Protein AF-A0A8T4LFI5-F1 (afdb_monomer_lite)

Foldseek 3Di:
DPDQLQVVLVVVLVVVPDQDPQFPDWDGDRNDIDTHGPCVSVVVVLVVQCVVCPVLRVAAQQAQVAEDEQEDDQDELQAADDPSRVVRQVVSVVCQVVNVSNNYHYAYEYEHALADLLQLLLLVLCVVPVPPDAADPVHQLSNNSNVSSVVSVVVCVVPVCCSVVSVVLNVCVVVPPPVSVVSSVRSSVSSVSSVVVVCVVVVHDGPYYHYCVVCVVVLLVVQVVCVVVVQWDQDPLRWIWHAPVVVVPGIDTQADSVSHGDPVSD

pLDDT: mean 94.63, std 4.32, range [6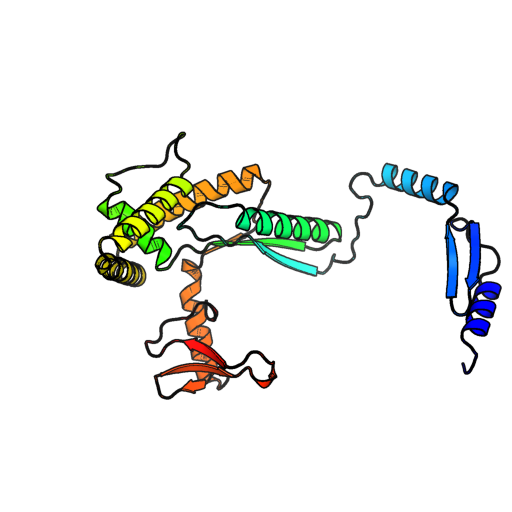2.97, 98.38]

Secondary structure (DSSP, 8-state):
----HHHHHHHHHHHH-SPPTTEEEEEEETTEEEEEE-HHHHHHHHHHHHHHHGGGTT---TTTT-EEEEE----BTTS---HHHHHHHHHHHHHHHHHHHTT-EEEEEEEEB--SHHHHHHHHHHHHH-TT---BTTB-HHHHHHHHHHHHHHHHHH-TTHHHHHHHHHHHHHTT-HHHHHHHHHHHHHHHHHHHHHHHHTT---SEEEEGGGTHHHHHHHHHHHHHTTSSEEPTTS-EEEEETTTT-EEEEEE-TTSPBPGGG-

Radius of gyration: 28.98 Å; chains: 1; bounding box: 69×54×72 Å

Sequence (266 aa):
MKMPPHEIAIQIREAIGNPPLDFESIETEGAYINFFSNRKILALRIISKIKRLGSNFGKSDFGKKEKVMVEFPSPNTNKPLHLGHLRNMSIGESISRISEFNGEKIIRTNLNNDRGIHICKSMLAYKKWGKGKKPSKKIKSDHLVGDFYVKYSKKEKADPKIEKEAHDMLGKWESGDKETILLWKKMNKWALDGFKETYKNFGIKHDKEYFESNIYTKGREIILKGVEKGIFEKIEDGSVKLDLKKEGLGEKYLLRADGTSLYITQ

Structure (mmCIF, N/CA/C/O backbone):
data_AF-A0A8T4LFI5-F1
#
_entry.id   AF-A0A8T4LFI5-F1
#
loop_
_atom_site.group_PDB
_atom_site.id
_atom_site.type_symbol
_atom_site.label_atom_id
_atom_site.label_alt_id
_atom_site.label_comp_id
_atom_site.label_asym_id
_atom_site.label_entity_id
_atom_site.label_seq_id
_atom_site.pdbx_PDB_ins_code
_atom_site.Cartn_x
_atom_site.Cartn_y
_atom_site.Cartn_z
_atom_site.occupancy
_atom_site.B_iso_or_equiv
_atom_site.auth_seq_id
_atom_site.auth_comp_id
_atom_site.auth_asym_id
_atom_site.auth_atom_id
_atom_site.pdbx_PDB_model_num
ATOM 1 N N . MET A 1 1 ? 37.337 -25.045 -23.249 1.00 62.97 1 MET A N 1
ATOM 2 C CA . MET A 1 1 ? 38.593 -24.705 -23.954 1.00 62.97 1 MET A CA 1
ATOM 3 C C . MET A 1 1 ? 39.604 -24.250 -22.911 1.00 62.97 1 MET A C 1
ATOM 5 O O . MET A 1 1 ? 39.228 -23.447 -22.069 1.00 62.97 1 MET A O 1
ATOM 9 N N . LYS A 1 2 ? 40.834 -24.782 -22.902 1.00 79.19 2 LYS A N 1
ATOM 10 C CA . LYS A 1 2 ? 41.929 -24.265 -22.057 1.00 79.19 2 LYS A CA 1
ATOM 11 C C . LYS A 1 2 ? 42.700 -23.204 -22.846 1.00 79.19 2 LYS A C 1
ATOM 13 O O . LYS A 1 2 ? 43.821 -23.451 -23.265 1.00 79.19 2 LYS A O 1
ATOM 18 N N . MET A 1 3 ? 42.056 -22.076 -23.116 1.00 91.19 3 MET A N 1
ATOM 19 C CA . MET A 1 3 ? 42.673 -20.941 -23.801 1.00 91.19 3 MET A CA 1
ATOM 20 C C . MET A 1 3 ? 42.632 -19.715 -22.889 1.00 91.19 3 MET A C 1
ATOM 22 O O . MET A 1 3 ? 41.640 -19.540 -22.172 1.00 91.19 3 MET A O 1
ATOM 26 N N . PRO A 1 4 ? 43.676 -18.873 -22.890 1.00 94.31 4 PRO A N 1
ATOM 27 C CA . PRO A 1 4 ? 43.637 -17.579 -22.229 1.00 94.31 4 PRO A CA 1
ATOM 28 C C . PRO A 1 4 ? 42.441 -16.737 -22.719 1.00 94.31 4 PRO A C 1
ATOM 30 O O . PRO A 1 4 ? 42.208 -16.654 -23.924 1.00 94.31 4 PRO A O 1
ATOM 33 N N . PRO A 1 5 ? 41.691 -16.063 -21.826 1.00 94.81 5 PRO A N 1
ATOM 34 C CA . PRO A 1 5 ? 40.520 -15.267 -22.210 1.00 94.81 5 PRO A CA 1
ATOM 35 C C . PRO A 1 5 ? 40.777 -14.187 -23.272 1.00 94.81 5 PRO A C 1
ATOM 37 O O . PRO A 1 5 ? 39.883 -13.896 -24.060 1.00 94.81 5 PRO A O 1
ATOM 40 N N . HIS A 1 6 ? 41.985 -13.618 -23.332 1.00 95.50 6 HIS A N 1
ATOM 41 C CA . HIS A 1 6 ? 42.340 -12.634 -24.360 1.00 95.50 6 HIS A CA 1
ATOM 42 C C . HIS A 1 6 ? 42.458 -13.260 -25.759 1.00 95.50 6 HIS A C 1
ATOM 44 O O . HIS A 1 6 ? 42.004 -12.669 -26.733 1.00 95.50 6 HIS A O 1
ATOM 50 N N . GLU A 1 7 ? 42.986 -14.485 -25.862 1.00 95.06 7 GLU A N 1
ATOM 51 C CA . GLU A 1 7 ? 43.023 -15.228 -27.127 1.00 95.06 7 GLU A CA 1
ATOM 52 C C . GLU A 1 7 ? 41.607 -15.586 -27.583 1.00 95.06 7 GLU A C 1
ATOM 54 O O . GLU A 1 7 ? 41.289 -15.474 -28.763 1.00 95.06 7 GLU A O 1
ATOM 59 N N . ILE A 1 8 ?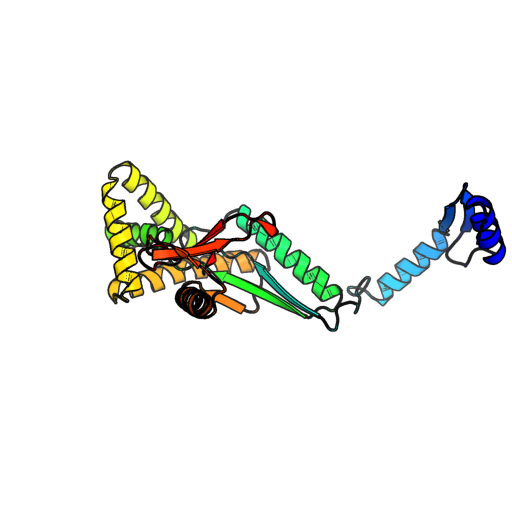 40.727 -15.949 -26.642 1.00 95.50 8 ILE A N 1
ATOM 60 C CA . ILE A 1 8 ? 39.308 -16.194 -26.931 1.00 95.50 8 ILE A CA 1
ATOM 61 C C . ILE A 1 8 ? 38.637 -14.912 -27.449 1.00 95.50 8 ILE A C 1
ATOM 63 O O . ILE A 1 8 ? 37.898 -14.966 -28.431 1.00 95.50 8 ILE A O 1
ATOM 67 N N . ALA A 1 9 ? 38.897 -13.758 -26.826 1.00 95.81 9 ALA A N 1
ATOM 68 C CA . ALA A 1 9 ? 38.340 -12.478 -27.260 1.00 95.81 9 ALA A CA 1
ATOM 69 C C . ALA A 1 9 ? 38.787 -12.106 -28.685 1.00 95.81 9 ALA A C 1
ATOM 71 O O . ALA A 1 9 ? 37.949 -11.706 -29.494 1.00 95.81 9 ALA A O 1
ATOM 72 N N . ILE A 1 10 ? 40.071 -12.306 -29.009 1.00 94.62 10 ILE A N 1
ATOM 73 C CA . ILE A 1 10 ? 40.621 -12.105 -30.360 1.00 94.62 10 ILE A CA 1
ATOM 74 C C . ILE A 1 10 ? 39.950 -13.050 -31.361 1.00 94.62 10 ILE A C 1
ATOM 76 O O . ILE A 1 10 ? 39.426 -12.584 -32.369 1.00 94.62 10 ILE A O 1
ATOM 80 N N . GLN A 1 11 ? 39.865 -14.349 -31.058 1.00 95.44 11 GLN A N 1
ATOM 81 C CA . GLN A 1 11 ? 39.231 -15.322 -31.955 1.00 95.44 11 GLN A CA 1
ATOM 82 C C . GLN A 1 11 ? 37.756 -15.005 -32.224 1.00 95.44 11 GLN A C 1
ATOM 84 O O . GLN A 1 11 ? 37.300 -15.079 -33.364 1.00 95.44 11 GLN A O 1
ATOM 89 N N . ILE A 1 12 ? 36.992 -14.624 -31.195 1.00 95.25 12 ILE A N 1
ATOM 90 C CA . ILE A 1 12 ? 35.591 -14.223 -31.372 1.00 95.25 12 ILE A CA 1
ATOM 91 C C . ILE A 1 12 ? 35.512 -12.933 -32.195 1.00 95.25 12 ILE A C 1
ATOM 93 O O . ILE A 1 12 ? 34.674 -12.832 -33.090 1.00 95.25 12 ILE A O 1
ATOM 97 N N . ARG A 1 13 ? 36.382 -11.950 -31.931 1.00 94.69 13 ARG A N 1
ATOM 98 C CA . ARG A 1 13 ? 36.425 -10.700 -32.697 1.00 94.69 13 ARG A CA 1
ATOM 99 C C . ARG A 1 13 ? 36.689 -10.949 -34.179 1.00 94.69 13 ARG A C 1
ATOM 101 O O . ARG A 1 13 ? 36.012 -10.339 -35.009 1.00 94.69 13 ARG A O 1
ATOM 108 N N . GLU A 1 14 ? 37.641 -11.816 -34.503 1.00 94.56 14 GLU A N 1
ATOM 109 C CA . GLU A 1 14 ? 37.950 -12.222 -35.876 1.00 94.56 14 GLU A CA 1
ATOM 110 C C . GLU A 1 14 ? 36.761 -12.944 -36.520 1.00 94.56 14 GLU A C 1
ATOM 112 O O . GLU A 1 14 ? 36.365 -12.596 -37.632 1.00 94.56 14 GLU A O 1
ATOM 117 N N . ALA A 1 15 ? 36.122 -13.869 -35.795 1.00 95.56 15 ALA A N 1
ATOM 118 C CA . ALA A 1 15 ? 34.956 -14.609 -36.276 1.00 95.56 15 ALA A CA 1
ATOM 119 C C . ALA A 1 15 ? 33.731 -13.718 -36.563 1.00 95.56 15 ALA A C 1
ATOM 121 O O . ALA A 1 15 ? 32.937 -14.040 -37.446 1.00 95.56 15 ALA A O 1
ATOM 122 N N . ILE A 1 16 ? 33.571 -12.594 -35.851 1.00 93.75 16 ILE A N 1
ATOM 123 C CA . ILE A 1 16 ? 32.509 -11.609 -36.128 1.00 93.75 16 ILE A CA 1
ATOM 124 C C . ILE A 1 16 ? 32.731 -10.907 -37.484 1.00 93.75 16 ILE A C 1
ATOM 126 O O . ILE A 1 16 ? 31.762 -10.519 -38.137 1.00 93.75 16 ILE A O 1
ATOM 130 N N . GLY A 1 17 ? 33.982 -10.750 -37.931 1.00 92.75 17 GLY A N 1
ATOM 131 C CA . GLY A 1 17 ? 34.312 -10.096 -39.198 1.00 92.75 17 GLY A CA 1
ATOM 132 C C . GLY A 1 17 ? 34.042 -8.586 -39.191 1.00 92.75 17 GLY A C 1
ATOM 133 O O . GLY A 1 17 ? 34.452 -7.867 -38.275 1.00 92.75 17 GLY A O 1
ATOM 134 N N . ASN A 1 18 ? 33.384 -8.072 -40.234 1.00 93.00 18 ASN A N 1
ATOM 135 C CA . ASN A 1 18 ? 33.050 -6.647 -40.319 1.00 93.00 18 ASN A CA 1
ATOM 136 C C . ASN A 1 18 ? 31.969 -6.265 -39.290 1.00 93.00 18 ASN A C 1
ATOM 138 O O . ASN A 1 18 ? 31.020 -7.032 -39.106 1.00 93.00 18 ASN A O 1
ATOM 142 N N . PRO A 1 19 ? 32.056 -5.080 -38.651 1.00 90.88 19 PRO A N 1
ATOM 143 C CA . PRO A 1 19 ? 31.011 -4.606 -37.752 1.00 90.88 19 PRO A CA 1
ATOM 144 C C . PRO A 1 19 ? 29.627 -4.617 -38.430 1.00 90.88 19 PRO A C 1
ATOM 146 O O . PRO A 1 19 ? 29.499 -4.144 -39.565 1.00 90.88 19 PRO A O 1
ATOM 149 N N . PRO A 1 20 ? 28.573 -5.134 -37.767 1.00 89.00 20 PRO A N 1
ATOM 150 C CA . PRO A 1 20 ? 27.206 -4.990 -38.254 1.00 89.00 20 PRO A CA 1
ATOM 151 C C . PRO A 1 20 ? 26.831 -3.513 -38.398 1.00 89.00 20 PRO A C 1
ATOM 153 O O . PRO A 1 20 ? 27.375 -2.671 -37.695 1.00 89.00 20 PRO A O 1
ATOM 156 N N . LEU A 1 21 ? 25.832 -3.202 -39.229 1.00 88.62 21 LEU A N 1
ATOM 157 C CA . LEU A 1 21 ? 25.426 -1.827 -39.571 1.00 88.62 21 LEU A CA 1
ATOM 158 C C . LEU A 1 21 ? 25.233 -0.885 -38.358 1.00 88.62 21 LEU A C 1
ATOM 160 O O . LEU A 1 21 ? 25.472 0.316 -38.451 1.00 88.62 21 LEU A O 1
ATOM 164 N N . ASP A 1 22 ? 24.777 -1.414 -37.222 1.00 89.81 22 ASP A N 1
ATOM 165 C CA . ASP A 1 22 ? 24.528 -0.628 -36.006 1.00 89.81 22 ASP A CA 1
ATOM 166 C C . ASP A 1 22 ? 25.807 -0.257 -35.235 1.00 89.81 22 ASP A C 1
ATOM 168 O O . ASP A 1 22 ? 25.750 0.546 -34.300 1.00 89.81 22 ASP A O 1
ATOM 172 N N . PHE A 1 23 ? 26.957 -0.804 -35.628 1.00 94.69 23 PHE A N 1
ATOM 173 C CA . PHE A 1 23 ? 28.250 -0.634 -34.981 1.00 94.69 23 PHE A CA 1
ATOM 174 C C . PHE A 1 23 ? 29.265 -0.023 -35.950 1.00 94.69 23 PHE A C 1
ATOM 176 O O . PHE A 1 23 ? 29.335 -0.370 -37.123 1.00 94.69 23 PHE A O 1
ATOM 183 N N . GLU A 1 24 ? 30.029 0.939 -35.452 1.00 96.12 24 GLU A N 1
ATOM 184 C CA . GLU A 1 24 ? 31.107 1.617 -36.168 1.00 96.12 24 GLU A CA 1
ATOM 185 C C . GLU A 1 24 ? 32.400 0.804 -36.093 1.00 96.12 24 GLU A C 1
ATOM 187 O O . GLU A 1 24 ? 33.061 0.591 -37.106 1.00 96.12 24 GLU A O 1
ATOM 192 N N . SER A 1 25 ? 32.714 0.285 -34.906 1.00 95.94 25 SER A N 1
ATOM 193 C CA . SER A 1 25 ? 33.845 -0.606 -34.683 1.00 95.94 25 SER A CA 1
ATOM 194 C C . SER A 1 25 ? 33.505 -1.671 -33.644 1.00 95.94 25 SER A C 1
ATOM 196 O O . SER A 1 25 ? 32.553 -1.565 -32.863 1.00 95.94 25 SER A O 1
ATOM 198 N N . ILE A 1 26 ? 34.292 -2.739 -33.671 1.00 96.75 26 ILE A N 1
ATOM 199 C CA . ILE A 1 26 ? 34.342 -3.752 -32.624 1.00 96.75 26 ILE A CA 1
ATOM 200 C C . ILE A 1 26 ? 35.824 -3.916 -32.311 1.00 96.75 26 ILE A C 1
ATOM 202 O O . ILE A 1 26 ? 36.631 -4.042 -33.237 1.00 96.75 26 ILE A O 1
ATOM 206 N N . GLU A 1 27 ? 36.191 -3.886 -31.039 1.00 95.62 27 GLU A N 1
ATOM 207 C CA . GLU A 1 27 ? 37.588 -3.888 -30.600 1.00 95.62 27 GLU A CA 1
ATOM 208 C C . GLU A 1 27 ? 37.753 -4.831 -29.412 1.00 95.62 27 GLU A C 1
ATOM 210 O O . GLU A 1 27 ? 36.813 -5.068 -28.654 1.00 95.62 27 GLU A O 1
ATOM 215 N N . THR A 1 28 ? 38.946 -5.392 -29.261 1.00 96.56 28 THR A N 1
ATOM 216 C CA . THR A 1 28 ? 39.294 -6.240 -28.119 1.00 96.56 28 THR A CA 1
ATOM 217 C C . THR A 1 28 ? 40.146 -5.465 -27.135 1.00 96.56 28 THR A C 1
ATOM 219 O O . THR A 1 28 ? 41.126 -4.838 -27.532 1.00 96.56 28 THR A O 1
ATOM 222 N N . GLU A 1 29 ? 39.828 -5.583 -25.852 1.00 96.12 29 GLU A N 1
ATOM 223 C CA . GLU A 1 29 ? 40.625 -5.021 -24.765 1.00 96.12 29 GLU A CA 1
ATOM 224 C C . GLU A 1 29 ? 40.822 -6.097 -23.694 1.00 96.12 29 GLU A C 1
ATOM 226 O O . GLU A 1 29 ? 39.921 -6.415 -22.914 1.00 96.12 29 GLU A O 1
ATOM 231 N N . GLY A 1 30 ? 41.994 -6.736 -23.701 1.00 94.31 30 GLY A N 1
ATOM 232 C CA . GLY A 1 30 ? 42.255 -7.905 -22.863 1.00 94.31 30 GLY A CA 1
ATOM 233 C C . GLY A 1 30 ? 41.245 -9.023 -23.134 1.00 94.31 30 GLY A C 1
ATOM 234 O O . GLY A 1 30 ? 41.180 -9.550 -24.239 1.00 94.31 30 GLY A O 1
ATOM 235 N N . ALA A 1 31 ? 40.463 -9.390 -22.118 1.00 96.00 31 ALA A N 1
ATOM 236 C CA . ALA A 1 31 ? 39.437 -10.433 -22.203 1.00 96.00 31 ALA A CA 1
ATOM 237 C C . ALA A 1 31 ? 38.056 -9.927 -22.673 1.00 96.00 31 ALA A C 1
ATOM 239 O O . ALA A 1 31 ? 37.108 -10.712 -22.712 1.00 96.00 31 ALA A O 1
ATOM 240 N N . TYR A 1 32 ? 37.916 -8.634 -22.985 1.00 96.94 32 TYR A N 1
ATOM 241 C CA . TYR A 1 32 ? 36.651 -8.017 -23.383 1.00 96.94 32 TYR A CA 1
ATOM 242 C C . TYR A 1 32 ? 36.567 -7.795 -24.891 1.00 96.94 32 TYR A C 1
ATOM 244 O O . TYR A 1 32 ? 37.573 -7.570 -25.565 1.00 96.94 32 TYR A O 1
ATOM 252 N N . ILE A 1 33 ? 35.334 -7.808 -25.400 1.00 96.69 33 ILE A N 1
ATOM 253 C CA . ILE A 1 33 ? 34.994 -7.420 -26.770 1.00 96.69 33 ILE A CA 1
ATOM 254 C C . ILE A 1 33 ? 34.035 -6.237 -26.674 1.00 96.69 33 ILE A C 1
ATOM 256 O O . ILE A 1 33 ? 32.886 -6.385 -26.254 1.00 96.69 33 ILE A O 1
ATOM 260 N N . ASN A 1 34 ? 34.525 -5.064 -27.051 1.00 96.69 34 ASN A N 1
ATOM 261 C CA . ASN A 1 34 ? 33.805 -3.805 -26.977 1.00 96.69 34 ASN A CA 1
ATOM 262 C C . ASN A 1 34 ? 33.139 -3.512 -28.325 1.00 96.69 34 ASN A C 1
ATOM 264 O O . ASN A 1 34 ? 33.785 -3.549 -29.371 1.00 96.69 34 ASN A O 1
ATOM 268 N N . PHE A 1 35 ? 31.843 -3.207 -28.297 1.00 96.75 35 PHE A N 1
ATOM 269 C CA . PHE A 1 35 ? 31.060 -2.834 -29.474 1.00 96.75 35 PHE A CA 1
ATOM 270 C C . PHE A 1 35 ? 30.772 -1.332 -29.443 1.00 96.75 35 PHE A C 1
ATOM 272 O O . PHE A 1 35 ? 30.069 -0.850 -28.553 1.00 96.75 35 PHE A O 1
ATOM 279 N N . PHE A 1 36 ? 31.264 -0.594 -30.435 1.00 96.50 36 PHE A N 1
ATOM 280 C CA . PHE A 1 36 ? 31.069 0.850 -30.530 1.00 96.50 36 PHE A CA 1
ATOM 281 C C . PHE A 1 36 ? 29.947 1.149 -31.514 1.00 96.50 36 PHE A C 1
ATOM 283 O O . PHE A 1 36 ? 30.031 0.827 -32.694 1.00 96.50 36 PHE A O 1
ATOM 290 N N . SER A 1 37 ? 28.853 1.738 -31.036 1.00 96.69 37 SER A N 1
ATOM 291 C CA . SER A 1 37 ? 27.667 1.980 -31.863 1.00 96.69 37 SER A CA 1
ATOM 292 C C . SER A 1 37 ? 27.918 3.040 -32.940 1.00 96.69 37 SER A C 1
ATOM 294 O O . SER A 1 37 ? 28.369 4.140 -32.611 1.00 96.69 37 SER A O 1
ATOM 296 N N . ASN A 1 38 ? 27.469 2.796 -34.173 1.00 96.69 38 ASN A N 1
ATOM 297 C CA . ASN A 1 38 ? 27.339 3.846 -35.177 1.00 96.69 38 ASN A CA 1
ATOM 298 C C . ASN A 1 38 ? 26.168 4.759 -34.789 1.00 96.69 38 ASN A C 1
ATOM 300 O O . ASN A 1 38 ? 24.998 4.480 -35.075 1.00 96.69 38 ASN A O 1
ATOM 304 N N . ARG A 1 39 ? 26.478 5.869 -34.112 1.00 95.62 39 ARG A N 1
ATOM 305 C CA . ARG A 1 39 ? 25.467 6.749 -33.503 1.00 95.62 39 ARG A CA 1
ATOM 306 C C . ARG A 1 39 ? 24.475 7.311 -34.521 1.00 95.62 39 ARG A C 1
ATOM 308 O O . ARG A 1 39 ? 23.298 7.441 -34.195 1.00 95.62 39 ARG A O 1
ATOM 315 N N . LYS A 1 40 ? 24.916 7.613 -35.749 1.00 95.75 40 LYS A N 1
ATOM 316 C CA . LYS A 1 40 ? 24.051 8.157 -36.810 1.00 95.75 40 LYS A CA 1
ATOM 317 C C . LYS A 1 40 ? 23.006 7.131 -37.242 1.00 95.75 40 LYS A C 1
ATOM 319 O O . LYS A 1 40 ? 21.819 7.451 -37.300 1.00 95.75 40 LYS A O 1
ATOM 324 N N . ILE A 1 41 ? 23.437 5.899 -37.509 1.00 95.56 41 ILE A N 1
ATOM 325 C CA . ILE A 1 41 ? 22.546 4.811 -37.930 1.00 95.56 41 ILE A CA 1
ATOM 326 C C . ILE A 1 41 ? 21.603 4.427 -36.787 1.00 95.56 41 ILE A C 1
ATOM 328 O O . ILE A 1 41 ? 20.387 4.346 -36.990 1.00 95.56 41 ILE A O 1
ATOM 332 N N . LEU A 1 42 ? 22.136 4.288 -35.571 1.00 94.31 42 LEU A N 1
ATOM 333 C CA . LEU A 1 42 ? 21.348 3.969 -34.385 1.00 94.31 42 LEU A CA 1
ATOM 334 C C . LEU A 1 42 ? 20.278 5.037 -34.109 1.00 94.31 42 LEU A C 1
ATOM 336 O O . LEU A 1 42 ? 19.111 4.696 -33.916 1.00 94.31 42 LEU A O 1
ATOM 340 N N . ALA A 1 43 ? 20.635 6.325 -34.157 1.00 94.75 43 ALA A N 1
ATOM 341 C CA . ALA A 1 43 ? 19.692 7.423 -33.956 1.00 94.75 43 ALA A CA 1
ATOM 342 C C . ALA A 1 43 ? 18.571 7.416 -35.004 1.00 94.75 43 ALA A C 1
ATOM 344 O O . ALA A 1 43 ? 17.397 7.494 -34.641 1.00 94.75 43 ALA A O 1
ATOM 345 N N . LEU A 1 44 ? 18.902 7.258 -36.292 1.00 95.75 44 LEU A N 1
ATOM 346 C CA . LEU A 1 44 ? 17.905 7.187 -37.366 1.00 95.75 44 LEU A CA 1
ATOM 347 C C . LEU A 1 44 ? 16.925 6.024 -37.156 1.00 95.75 44 LEU A C 1
ATOM 349 O O . LEU A 1 44 ? 15.710 6.206 -37.290 1.00 95.75 44 LEU A O 1
ATOM 353 N N . ARG A 1 45 ? 17.428 4.845 -36.772 1.00 93.94 45 ARG A N 1
ATOM 354 C CA . ARG A 1 45 ? 16.595 3.668 -36.483 1.00 93.94 45 ARG A CA 1
ATOM 355 C C . ARG A 1 45 ? 15.713 3.875 -35.258 1.00 93.94 45 ARG A C 1
ATOM 357 O O . ARG A 1 45 ? 14.521 3.570 -35.321 1.00 93.94 45 ARG A O 1
ATOM 364 N N . ILE A 1 46 ? 16.266 4.400 -34.165 1.00 95.00 46 ILE A N 1
ATOM 365 C CA . ILE A 1 46 ? 15.517 4.660 -32.929 1.00 95.00 46 ILE A CA 1
ATOM 366 C C . ILE A 1 46 ? 14.429 5.701 -33.179 1.00 95.00 46 ILE A C 1
ATOM 368 O O . ILE A 1 46 ? 13.275 5.433 -32.864 1.00 95.00 46 ILE A O 1
ATOM 372 N N . ILE A 1 47 ? 14.743 6.838 -33.806 1.00 96.75 47 ILE A N 1
ATOM 373 C CA . ILE A 1 47 ? 13.761 7.892 -34.106 1.00 96.75 47 ILE A CA 1
ATOM 374 C C . ILE A 1 47 ? 12.647 7.350 -35.006 1.00 96.75 47 ILE A C 1
ATOM 376 O O . ILE A 1 47 ? 11.470 7.588 -34.741 1.00 96.75 47 ILE A O 1
ATOM 380 N N . SER A 1 48 ? 12.993 6.572 -36.035 1.00 97.06 48 SER A N 1
ATOM 381 C CA . SER A 1 48 ? 11.999 5.931 -36.907 1.00 97.06 48 SER A CA 1
ATOM 382 C C . SER A 1 48 ? 11.117 4.945 -36.133 1.00 97.06 48 SER A C 1
ATOM 384 O O . SER A 1 48 ? 9.900 4.921 -36.315 1.00 97.06 48 SER A O 1
ATOM 386 N N . LYS A 1 49 ? 11.705 4.164 -35.216 1.00 97.06 49 LYS A N 1
ATOM 387 C CA . LYS A 1 49 ? 10.975 3.234 -34.343 1.00 97.06 49 LYS A CA 1
ATOM 388 C C . LYS A 1 49 ? 10.068 3.974 -33.355 1.00 97.06 49 LYS A C 1
ATOM 390 O O . LYS A 1 49 ? 8.933 3.546 -33.182 1.00 97.06 49 LYS A O 1
ATOM 395 N N . ILE A 1 50 ? 10.523 5.078 -32.759 1.00 98.19 50 ILE A N 1
ATOM 396 C CA . ILE A 1 50 ? 9.720 5.945 -31.882 1.00 98.19 50 ILE A CA 1
ATOM 397 C C . ILE A 1 50 ? 8.532 6.510 -32.661 1.00 98.19 50 ILE A C 1
ATOM 399 O O . ILE A 1 50 ? 7.402 6.374 -32.211 1.00 98.19 50 ILE A O 1
ATOM 403 N N . LYS A 1 51 ? 8.756 7.067 -33.860 1.00 97.94 51 LYS A N 1
ATOM 404 C CA . LYS A 1 51 ? 7.674 7.593 -34.712 1.00 97.94 51 LYS A CA 1
ATOM 405 C C . LYS A 1 51 ? 6.646 6.520 -35.073 1.00 97.94 51 LYS A C 1
ATOM 407 O O . LYS A 1 51 ? 5.453 6.791 -35.038 1.00 97.94 51 LYS A O 1
ATOM 412 N N . ARG A 1 52 ? 7.100 5.303 -35.392 1.00 98.19 52 ARG A N 1
ATOM 413 C CA . ARG A 1 52 ? 6.223 4.180 -35.756 1.00 98.19 52 ARG A CA 1
ATOM 414 C C . ARG A 1 52 ? 5.437 3.621 -34.568 1.00 98.19 52 ARG A C 1
ATOM 416 O O . ARG A 1 52 ? 4.277 3.267 -34.729 1.00 98.19 52 ARG A O 1
ATOM 423 N N . LEU A 1 53 ? 6.076 3.467 -33.406 1.00 97.56 53 LEU A N 1
ATOM 424 C CA . LEU A 1 53 ? 5.466 2.828 -32.232 1.00 97.56 53 LEU A CA 1
ATOM 425 C C . LEU A 1 53 ? 4.721 3.817 -31.324 1.00 97.56 53 LEU A C 1
ATOM 427 O O . LEU A 1 53 ? 3.850 3.395 -30.562 1.00 97.56 53 LEU A O 1
ATOM 431 N N . GLY A 1 54 ? 5.053 5.108 -31.384 1.00 97.69 54 GLY A N 1
ATOM 432 C CA . GLY A 1 54 ? 4.467 6.152 -30.549 1.00 97.69 54 GLY A CA 1
ATOM 433 C C . GLY A 1 54 ? 4.589 5.826 -29.060 1.00 97.69 54 GLY A C 1
ATOM 434 O O . GLY A 1 54 ? 5.666 5.484 -28.570 1.00 97.69 54 GLY A O 1
ATOM 435 N N . SER A 1 55 ? 3.459 5.865 -28.352 1.00 96.50 55 SER A N 1
ATOM 436 C CA . SER A 1 55 ? 3.367 5.520 -26.928 1.00 96.50 55 SER A CA 1
ATOM 437 C C . SER A 1 55 ? 3.713 4.062 -26.608 1.00 96.50 55 SER A C 1
ATOM 439 O O . SER A 1 55 ? 3.936 3.748 -25.446 1.00 96.50 55 SER A O 1
ATOM 441 N N . ASN A 1 56 ? 3.794 3.173 -27.605 1.00 97.00 56 ASN A N 1
ATOM 442 C CA . ASN A 1 56 ? 4.222 1.784 -27.420 1.00 97.00 56 ASN A CA 1
ATOM 443 C C . ASN A 1 56 ? 5.740 1.593 -27.593 1.00 97.00 56 ASN A C 1
ATOM 445 O O . ASN A 1 56 ? 6.219 0.459 -27.577 1.00 97.00 56 ASN A O 1
ATOM 449 N N . PHE A 1 57 ? 6.524 2.654 -27.808 1.00 97.62 57 PHE A N 1
ATOM 450 C CA . PHE A 1 57 ? 7.978 2.517 -27.860 1.00 97.62 57 PHE A CA 1
ATOM 451 C C . PHE A 1 57 ? 8.520 2.011 -26.514 1.00 97.62 57 PHE A C 1
ATOM 453 O O . PHE A 1 57 ? 8.286 2.619 -25.477 1.00 97.62 57 PHE A O 1
ATOM 460 N N . GLY A 1 58 ? 9.243 0.889 -26.541 1.00 95.81 58 GLY A N 1
ATOM 461 C CA . GLY A 1 58 ? 9.741 0.215 -25.336 1.00 95.81 58 GLY A CA 1
ATOM 462 C C . GLY A 1 58 ? 8.748 -0.761 -24.697 1.00 95.81 58 GLY A C 1
ATOM 463 O O . GLY A 1 58 ? 9.120 -1.436 -23.745 1.00 95.81 58 GLY A O 1
ATOM 464 N N . LYS A 1 59 ? 7.517 -0.866 -25.217 1.00 97.31 59 LYS A N 1
ATOM 465 C CA . LYS A 1 59 ? 6.533 -1.846 -24.747 1.00 97.31 59 LYS A CA 1
ATOM 466 C C . LYS A 1 59 ? 7.017 -3.256 -25.070 1.00 97.31 59 LYS A C 1
ATOM 468 O O . LYS A 1 59 ? 7.532 -3.486 -26.168 1.00 97.31 59 LYS A O 1
ATOM 473 N N . SER A 1 60 ? 6.815 -4.190 -24.150 1.00 95.88 60 SER A N 1
ATOM 474 C CA . SER A 1 60 ? 7.138 -5.604 -24.350 1.00 95.88 60 SER A CA 1
ATOM 475 C C . SER A 1 60 ? 5.956 -6.503 -23.981 1.00 95.88 60 SER A C 1
ATOM 477 O O . SER A 1 60 ? 4.954 -6.045 -23.430 1.00 95.88 60 SER A O 1
ATOM 479 N N . ASP A 1 61 ? 6.049 -7.778 -24.341 1.00 96.44 61 ASP A N 1
ATOM 480 C CA . ASP A 1 61 ? 5.112 -8.840 -23.968 1.00 96.44 61 ASP A CA 1
ATOM 481 C C . ASP A 1 61 ? 5.766 -9.902 -23.070 1.00 96.44 61 ASP A C 1
ATOM 483 O O . ASP A 1 61 ? 5.213 -10.990 -22.892 1.00 96.44 61 ASP A O 1
ATOM 487 N N . PHE A 1 62 ? 6.917 -9.569 -22.478 1.00 95.06 62 PHE A N 1
ATOM 488 C CA . PHE A 1 62 ? 7.702 -10.455 -21.620 1.00 95.06 62 PHE A CA 1
ATOM 489 C C . PHE A 1 62 ? 6.855 -11.064 -20.494 1.00 95.06 62 PHE A C 1
ATOM 491 O O . PHE A 1 62 ? 6.929 -12.262 -20.231 1.00 95.06 62 PHE A O 1
ATOM 498 N N . GLY A 1 63 ? 5.988 -10.253 -19.885 1.00 95.19 63 GLY A N 1
ATOM 499 C CA . GLY A 1 63 ? 5.129 -10.637 -18.770 1.00 95.19 63 GLY A CA 1
ATOM 500 C C . GLY A 1 63 ? 3.722 -11.094 -19.159 1.00 95.19 63 GLY A C 1
ATOM 501 O O . GLY A 1 63 ? 2.866 -11.215 -18.291 1.00 95.19 63 GLY A O 1
ATOM 502 N N . LYS A 1 64 ? 3.421 -11.355 -20.439 1.00 95.75 64 LYS A N 1
ATOM 503 C CA . LYS A 1 64 ? 2.037 -11.591 -20.914 1.00 95.75 64 LYS A CA 1
ATOM 504 C C . LYS A 1 64 ? 1.295 -12.751 -20.232 1.00 95.75 64 LYS A C 1
ATOM 506 O O . LYS A 1 64 ? 0.064 -12.788 -20.248 1.00 95.75 64 LYS A O 1
ATOM 511 N N . LYS A 1 65 ? 2.024 -13.719 -19.675 1.00 95.81 65 LYS A N 1
ATOM 512 C CA . LYS A 1 65 ? 1.455 -14.869 -18.951 1.00 95.81 65 LYS A CA 1
ATOM 513 C C . LYS A 1 65 ? 1.339 -14.633 -17.445 1.00 95.81 65 LYS A C 1
ATOM 515 O O . LYS A 1 65 ? 0.676 -15.415 -16.768 1.00 95.81 65 LYS A O 1
ATOM 520 N N . GLU A 1 66 ? 1.929 -13.554 -16.946 1.00 96.56 66 GLU A N 1
ATOM 521 C CA . GLU A 1 66 ? 1.988 -13.246 -15.529 1.00 96.56 66 GLU A CA 1
ATOM 522 C C . GLU A 1 66 ? 0.789 -12.413 -15.087 1.00 96.56 66 GLU A C 1
ATOM 524 O O . GLU A 1 66 ? 0.259 -11.553 -15.803 1.00 96.56 66 GLU A O 1
ATOM 529 N N . LYS A 1 67 ? 0.356 -12.684 -13.860 1.00 97.62 67 LYS A N 1
ATOM 530 C CA . LYS A 1 67 ? -0.709 -11.949 -13.191 1.00 97.62 67 LYS A CA 1
ATOM 531 C C . LYS A 1 67 ? -0.202 -11.509 -11.831 1.00 97.62 67 LYS A C 1
ATOM 533 O O . LYS A 1 67 ? -0.029 -12.338 -10.942 1.00 97.62 67 LYS A O 1
ATOM 538 N N . VAL A 1 68 ? -0.020 -10.206 -11.667 1.00 96.88 68 VAL A N 1
ATOM 539 C CA . VAL A 1 68 ? 0.613 -9.630 -10.480 1.00 96.88 68 VAL A CA 1
ATOM 540 C C . VAL A 1 68 ? -0.384 -8.749 -9.740 1.00 96.88 68 VAL A C 1
ATOM 542 O O . VAL A 1 68 ? -1.094 -7.934 -10.327 1.00 96.88 68 VAL A O 1
ATOM 545 N N . MET A 1 69 ? -0.465 -8.942 -8.428 1.00 97.88 69 MET A N 1
ATOM 546 C CA . MET A 1 69 ? -1.230 -8.081 -7.534 1.00 97.88 69 MET A CA 1
ATOM 547 C C . MET A 1 69 ? -0.276 -7.082 -6.889 1.00 97.88 69 MET A C 1
ATOM 549 O O . MET A 1 69 ? 0.733 -7.487 -6.318 1.00 97.88 69 MET A O 1
ATOM 553 N N . VAL A 1 70 ? -0.603 -5.794 -6.962 1.00 97.88 70 VAL A N 1
ATOM 554 C CA . VAL A 1 70 ? 0.190 -4.728 -6.343 1.00 97.88 70 VAL A CA 1
ATOM 555 C C . VAL A 1 70 ? -0.693 -4.020 -5.324 1.00 97.88 70 VAL A C 1
ATOM 557 O O . VAL A 1 70 ? -1.667 -3.360 -5.691 1.00 97.88 70 VAL A O 1
ATOM 560 N N . GLU A 1 71 ? -0.369 -4.185 -4.043 1.00 97.56 71 GLU A N 1
ATOM 561 C CA . GLU A 1 71 ? -1.126 -3.596 -2.939 1.00 97.56 71 GLU A CA 1
ATOM 562 C C . GLU A 1 71 ? -0.547 -2.238 -2.520 1.00 97.56 71 GLU A C 1
ATOM 564 O O . GLU A 1 71 ? 0.632 -2.134 -2.183 1.00 97.56 71 GLU A O 1
ATOM 569 N N . PHE A 1 72 ? -1.371 -1.186 -2.544 1.00 97.44 72 PHE A N 1
ATOM 570 C CA . PHE A 1 72 ? -1.035 0.151 -2.051 1.00 97.44 72 PHE A CA 1
ATOM 571 C C . PHE A 1 72 ? -2.289 1.039 -1.917 1.00 97.44 72 PHE A C 1
ATOM 573 O O . PHE A 1 72 ? -3.253 0.856 -2.654 1.00 97.44 72 PHE A O 1
ATOM 580 N N . PRO A 1 73 ? -2.286 2.092 -1.076 1.00 96.00 73 PRO A N 1
ATOM 581 C CA . PRO A 1 73 ? -1.291 2.403 -0.051 1.00 96.00 73 PRO A CA 1
ATOM 582 C C . PRO A 1 73 ? -1.618 1.807 1.328 1.00 96.00 73 PRO A C 1
ATOM 584 O O . PRO A 1 73 ? -0.849 2.051 2.255 1.00 96.00 73 PRO A O 1
ATOM 587 N N . SER A 1 74 ? -2.746 1.103 1.456 1.00 94.50 74 SER A N 1
ATOM 588 C CA . SER A 1 74 ? -3.231 0.429 2.668 1.00 94.50 74 SER A CA 1
ATOM 589 C C . SER A 1 74 ? -3.321 1.360 3.890 1.00 94.50 74 SER A C 1
ATOM 591 O O . SER A 1 74 ? -2.575 1.209 4.858 1.00 94.50 74 SER A O 1
ATOM 593 N N . PRO A 1 75 ? -4.169 2.410 3.834 1.00 95.94 75 PRO A N 1
ATOM 594 C CA . PRO A 1 75 ? -4.220 3.433 4.870 1.00 95.94 75 PRO A CA 1
ATOM 595 C C . PRO A 1 75 ? -5.078 3.018 6.069 1.00 95.94 75 PRO A C 1
ATOM 597 O O . PRO A 1 75 ? -6.029 2.244 5.948 1.00 95.94 75 PRO A O 1
ATOM 600 N N . ASN A 1 76 ? -4.827 3.670 7.206 1.00 95.62 76 ASN A N 1
ATOM 601 C CA . ASN A 1 76 ? -5.710 3.604 8.368 1.00 95.62 76 ASN A CA 1
ATOM 602 C C . ASN A 1 76 ? -6.763 4.710 8.304 1.00 95.62 76 ASN A C 1
ATOM 604 O O . ASN A 1 76 ? -6.448 5.889 8.139 1.00 95.62 76 ASN A O 1
ATOM 608 N N . THR A 1 77 ? -8.013 4.345 8.541 1.00 96.31 77 THR A N 1
ATOM 609 C CA . THR A 1 77 ? -9.184 5.236 8.457 1.00 96.31 77 THR A CA 1
ATOM 610 C C . THR A 1 77 ? -9.328 6.215 9.626 1.00 96.31 77 THR A C 1
ATOM 612 O O . THR A 1 77 ? -10.251 7.025 9.653 1.00 96.31 77 THR A O 1
ATOM 615 N N . ASN A 1 78 ? -8.415 6.196 10.600 1.00 92.06 78 ASN A N 1
ATOM 616 C CA . ASN A 1 78 ? -8.430 7.120 11.734 1.00 92.06 78 ASN A CA 1
ATOM 617 C C . ASN A 1 78 ? -7.753 8.474 11.440 1.00 92.06 78 ASN A C 1
ATOM 619 O O . ASN A 1 78 ? -7.843 9.377 12.274 1.00 92.06 78 ASN A O 1
ATOM 623 N N . LYS A 1 79 ? -7.059 8.620 10.302 1.00 92.25 79 LYS A N 1
ATOM 624 C CA . LYS A 1 79 ? -6.269 9.811 9.945 1.00 92.25 79 LYS A CA 1
ATOM 625 C C . LYS A 1 79 ? -6.316 10.108 8.436 1.00 92.25 79 LYS A C 1
ATOM 627 O O . LYS A 1 79 ? -6.491 9.180 7.653 1.00 92.25 79 LYS A O 1
ATOM 632 N N . PRO A 1 80 ? -6.122 11.371 8.011 1.00 95.94 80 PRO A N 1
ATOM 633 C CA . PRO A 1 80 ? -5.989 11.714 6.597 1.00 95.94 80 PRO A CA 1
ATOM 634 C C . PRO A 1 80 ? -4.696 11.158 5.984 1.00 95.94 80 PRO A C 1
ATOM 636 O O . PRO A 1 80 ? -3.709 10.882 6.680 1.00 95.94 80 PRO A O 1
ATOM 639 N N . LEU A 1 81 ? -4.680 11.049 4.654 1.00 96.75 81 LEU A N 1
ATOM 640 C CA . LEU A 1 81 ? -3.480 10.672 3.907 1.00 96.75 81 LEU A CA 1
ATOM 641 C C . LEU A 1 81 ? -2.418 11.781 3.990 1.00 96.75 81 LEU A C 1
ATOM 643 O O . LEU A 1 81 ? -2.648 12.920 3.600 1.00 96.75 81 LEU A O 1
ATOM 647 N N . HIS A 1 82 ? -1.229 11.426 4.474 1.00 93.94 82 HIS A N 1
ATOM 648 C CA . HIS A 1 82 ? -0.028 12.274 4.490 1.00 93.94 82 HIS A CA 1
ATOM 649 C C . HIS A 1 82 ? 1.021 11.868 3.436 1.00 93.94 82 HIS A C 1
ATOM 651 O O . HIS A 1 82 ? 0.885 10.836 2.781 1.00 93.94 82 HIS A O 1
ATOM 657 N N . LEU A 1 83 ? 2.131 12.616 3.355 1.00 94.38 83 LEU A N 1
ATOM 658 C CA . LEU A 1 83 ? 3.231 12.415 2.395 1.00 94.38 83 LEU A CA 1
ATOM 659 C C . LEU A 1 83 ? 3.778 10.975 2.349 1.00 94.38 83 LEU A C 1
ATOM 661 O O . LEU A 1 83 ? 4.058 10.451 1.277 1.00 94.38 83 LEU A O 1
ATOM 665 N N . GLY A 1 84 ? 3.864 10.294 3.495 1.00 94.12 84 GLY A N 1
ATOM 666 C CA . GLY A 1 84 ? 4.214 8.867 3.529 1.00 94.12 84 GLY A CA 1
ATOM 667 C C . GLY A 1 84 ? 3.310 7.966 2.666 1.00 94.12 84 GLY A C 1
ATOM 668 O O . GLY A 1 84 ? 3.812 7.051 2.022 1.00 94.12 84 GLY A O 1
ATOM 669 N N . HIS A 1 85 ? 2.006 8.251 2.576 1.00 96.81 85 HIS A N 1
ATOM 670 C CA . HIS A 1 85 ? 1.113 7.514 1.676 1.00 96.81 85 HIS A CA 1
ATOM 671 C C . HIS A 1 85 ? 1.337 7.912 0.221 1.00 96.81 85 HIS A C 1
ATOM 673 O O . HIS A 1 85 ? 1.247 7.048 -0.641 1.00 96.81 85 HIS A O 1
ATOM 679 N N . LEU A 1 86 ? 1.667 9.180 -0.062 1.00 95.75 86 LEU A N 1
ATOM 680 C CA . LEU A 1 86 ? 2.021 9.599 -1.421 1.00 95.75 86 LEU A CA 1
ATOM 681 C C . LEU A 1 86 ? 3.202 8.790 -1.948 1.00 95.75 86 LEU A C 1
ATOM 683 O O . LEU A 1 86 ? 3.129 8.287 -3.060 1.00 95.75 86 LEU A O 1
ATOM 687 N N . ARG A 1 87 ? 4.242 8.583 -1.134 1.00 96.50 87 ARG A N 1
ATOM 688 C CA . ARG A 1 87 ? 5.369 7.719 -1.507 1.00 96.50 87 ARG A CA 1
ATOM 689 C C . ARG A 1 87 ? 4.890 6.329 -1.942 1.00 96.50 87 ARG A C 1
ATOM 691 O O . ARG A 1 87 ? 5.237 5.886 -3.031 1.00 96.50 87 ARG A O 1
ATOM 698 N N . ASN A 1 88 ? 4.084 5.660 -1.115 1.00 96.19 88 ASN A N 1
ATOM 699 C CA . ASN A 1 88 ? 3.597 4.310 -1.414 1.00 96.19 88 ASN A CA 1
ATOM 700 C C . ASN A 1 88 ? 2.675 4.291 -2.645 1.00 96.19 88 ASN A C 1
ATOM 702 O O . ASN A 1 88 ? 2.796 3.396 -3.474 1.00 96.19 88 ASN A O 1
ATOM 706 N N . MET A 1 89 ? 1.797 5.290 -2.795 1.00 97.44 89 MET A N 1
ATOM 707 C CA . MET A 1 89 ? 0.932 5.433 -3.970 1.00 97.44 89 MET A CA 1
ATOM 708 C C . MET A 1 89 ? 1.742 5.619 -5.252 1.00 97.44 89 MET A C 1
ATOM 710 O O . MET A 1 89 ? 1.495 4.923 -6.230 1.00 97.44 89 MET A O 1
ATOM 714 N N . SER A 1 90 ? 2.731 6.516 -5.243 1.00 96.75 90 SER A N 1
ATOM 715 C CA . SER A 1 90 ? 3.579 6.787 -6.405 1.00 96.75 90 SER A CA 1
ATOM 716 C C . SER A 1 90 ? 4.410 5.571 -6.800 1.00 96.75 90 SER A C 1
ATOM 718 O O . SER A 1 90 ? 4.492 5.255 -7.984 1.00 96.75 90 SER A O 1
ATOM 720 N N . ILE A 1 91 ? 5.009 4.872 -5.831 1.00 97.44 91 ILE A N 1
ATOM 721 C CA . ILE A 1 91 ? 5.784 3.652 -6.093 1.00 97.44 91 ILE A CA 1
ATOM 722 C C . ILE A 1 91 ? 4.875 2.544 -6.636 1.00 97.44 91 ILE A C 1
ATOM 724 O O . ILE A 1 91 ? 5.167 1.992 -7.695 1.00 97.44 91 ILE A O 1
ATOM 728 N N . GLY A 1 92 ? 3.761 2.255 -5.954 1.00 97.50 92 GLY A N 1
ATOM 729 C CA . GLY A 1 92 ? 2.830 1.199 -6.354 1.00 97.50 92 GLY A CA 1
ATOM 730 C C . GLY A 1 92 ? 2.249 1.428 -7.747 1.00 97.50 92 GLY A C 1
ATOM 731 O O . GLY A 1 92 ? 2.249 0.520 -8.579 1.00 97.50 92 GLY A O 1
ATOM 732 N N . GLU A 1 93 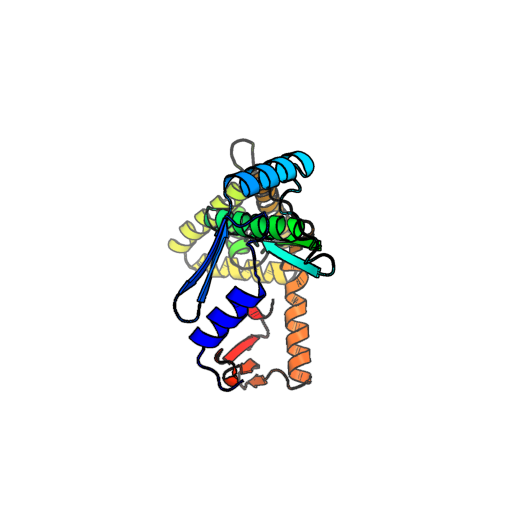? 1.842 2.661 -8.051 1.00 97.75 93 GLU A N 1
ATOM 733 C CA . GLU A 1 93 ? 1.301 3.010 -9.364 1.00 97.75 93 GLU A CA 1
ATOM 734 C C . GLU A 1 93 ? 2.376 3.000 -10.462 1.00 97.75 93 GLU A C 1
ATOM 736 O O . GLU A 1 93 ? 2.102 2.564 -11.581 1.00 97.75 93 GLU A O 1
ATOM 741 N N . SER A 1 94 ? 3.609 3.422 -10.157 1.00 97.56 94 SER A N 1
ATOM 742 C CA . SER A 1 94 ? 4.718 3.397 -11.125 1.00 97.56 94 SER A CA 1
ATOM 743 C C . SER A 1 94 ? 5.093 1.966 -11.503 1.00 97.56 94 SER A C 1
ATOM 745 O O . SER A 1 94 ? 5.187 1.652 -12.687 1.00 97.56 94 SER A O 1
ATOM 747 N N . ILE A 1 95 ? 5.243 1.084 -10.509 1.00 97.38 95 ILE A N 1
ATOM 748 C CA . ILE A 1 95 ? 5.523 -0.341 -10.734 1.00 97.38 95 ILE A CA 1
ATOM 749 C C . ILE A 1 95 ? 4.375 -0.981 -11.513 1.00 97.38 95 ILE A C 1
ATOM 751 O O . ILE A 1 95 ? 4.627 -1.689 -12.485 1.00 97.38 95 ILE A O 1
ATOM 755 N N . SER A 1 96 ? 3.126 -0.676 -11.150 1.00 97.69 96 SER A N 1
ATOM 756 C CA . SER A 1 96 ? 1.945 -1.170 -11.866 1.00 97.69 96 SER A CA 1
ATOM 757 C C . SER A 1 96 ? 1.991 -0.795 -13.350 1.00 97.69 96 SER A C 1
ATOM 759 O O . SER A 1 96 ? 1.867 -1.664 -14.206 1.00 97.69 96 SER A O 1
ATOM 761 N N . ARG A 1 97 ? 2.256 0.477 -13.676 1.00 96.94 97 ARG A N 1
ATOM 762 C CA . ARG A 1 97 ? 2.324 0.949 -15.071 1.00 96.94 97 ARG A CA 1
ATOM 763 C C . ARG A 1 97 ? 3.485 0.345 -15.851 1.00 96.94 97 ARG A C 1
ATOM 765 O O . ARG A 1 97 ? 3.299 -0.025 -17.005 1.00 96.94 97 ARG A O 1
ATOM 772 N N . ILE A 1 98 ? 4.669 0.248 -15.245 1.00 96.88 98 ILE A N 1
ATOM 773 C CA . ILE A 1 98 ? 5.845 -0.367 -15.880 1.00 96.88 98 ILE A CA 1
ATOM 774 C C . ILE A 1 98 ? 5.563 -1.840 -16.190 1.00 96.88 98 ILE A C 1
ATOM 776 O O . ILE A 1 98 ? 5.862 -2.313 -17.284 1.00 96.88 98 ILE A O 1
ATOM 780 N N . SER A 1 99 ? 4.944 -2.549 -15.253 1.00 96.81 99 SER A N 1
ATOM 781 C CA . SER A 1 99 ? 4.634 -3.972 -15.392 1.00 96.81 99 SER A CA 1
ATOM 782 C C . SER A 1 99 ? 3.548 -4.219 -16.449 1.00 96.81 99 SER A C 1
ATOM 784 O O . SER A 1 99 ? 3.722 -5.060 -17.330 1.00 96.81 99 SER A O 1
ATOM 786 N N . GLU A 1 100 ? 2.486 -3.402 -16.474 1.00 96.88 100 GLU A N 1
ATOM 787 C CA . GLU A 1 100 ? 1.489 -3.410 -17.560 1.00 96.88 100 GLU A CA 1
ATOM 788 C C . GLU A 1 100 ? 2.120 -3.109 -18.928 1.00 96.88 100 GLU A C 1
ATOM 790 O O . GLU A 1 100 ? 1.747 -3.702 -19.944 1.00 96.88 100 GLU A O 1
ATOM 795 N N . PHE A 1 101 ? 3.100 -2.201 -18.975 1.00 97.56 101 PHE A N 1
ATOM 796 C CA . PHE A 1 101 ? 3.840 -1.876 -20.196 1.00 97.56 101 PHE A CA 1
ATOM 797 C C . PHE A 1 101 ? 4.761 -3.017 -20.664 1.00 97.56 101 PHE A C 1
ATOM 799 O O . PHE A 1 101 ? 5.099 -3.086 -21.844 1.00 97.56 101 PHE A O 1
ATOM 806 N N . ASN A 1 102 ? 5.107 -3.949 -19.775 1.00 97.06 102 ASN A N 1
ATOM 807 C CA . ASN A 1 102 ? 5.800 -5.198 -20.103 1.00 97.06 102 ASN A CA 1
ATOM 808 C C . ASN A 1 102 ? 4.852 -6.385 -20.356 1.00 97.06 102 ASN A C 1
ATOM 810 O O . ASN A 1 102 ? 5.299 -7.518 -20.541 1.00 97.06 102 ASN A O 1
ATOM 814 N N . GLY A 1 103 ? 3.542 -6.128 -20.401 1.00 97.50 103 GLY A N 1
ATOM 815 C CA . GLY A 1 103 ? 2.524 -7.101 -20.782 1.00 97.50 103 GLY A CA 1
ATOM 816 C C . GLY A 1 103 ? 1.870 -7.843 -19.618 1.00 97.50 103 GLY A C 1
ATOM 817 O O . GLY A 1 103 ? 0.955 -8.623 -19.872 1.00 97.50 103 GLY A O 1
ATOM 818 N N . GLU A 1 104 ? 2.277 -7.600 -18.371 1.00 98.06 104 GLU A N 1
ATOM 819 C CA . GLU A 1 104 ? 1.695 -8.263 -17.200 1.00 98.06 104 GLU A CA 1
ATOM 820 C C . GLU A 1 104 ? 0.240 -7.852 -16.961 1.00 98.06 104 GLU A C 1
ATOM 822 O O . GLU A 1 104 ? -0.157 -6.699 -17.165 1.00 98.06 104 GLU A O 1
ATOM 827 N N . LYS A 1 105 ? -0.570 -8.790 -16.456 1.00 98.00 105 LYS A N 1
ATOM 828 C CA . LYS A 1 105 ? -1.913 -8.477 -15.962 1.00 98.00 105 LYS A CA 1
ATOM 829 C C . LYS A 1 105 ? -1.832 -7.992 -14.517 1.00 98.00 105 LYS A C 1
ATOM 831 O O . LYS A 1 105 ? -1.800 -8.804 -13.592 1.00 98.00 105 LYS A O 1
ATOM 836 N N . ILE A 1 106 ? -1.872 -6.678 -14.329 1.00 97.94 106 ILE A N 1
ATOM 837 C CA . ILE A 1 106 ? -1.843 -6.063 -13.000 1.00 97.94 106 ILE A CA 1
ATOM 838 C C . ILE A 1 106 ? -3.235 -5.987 -12.369 1.00 97.94 106 ILE A C 1
ATOM 840 O O . ILE A 1 106 ? -4.224 -5.683 -13.035 1.00 97.94 106 ILE A O 1
ATOM 844 N N . ILE A 1 107 ? -3.305 -6.269 -11.067 1.00 98.19 107 ILE A N 1
ATOM 845 C CA . ILE A 1 107 ? -4.450 -5.968 -10.203 1.00 98.19 107 ILE A CA 1
ATOM 846 C C . ILE A 1 107 ? -3.971 -5.034 -9.099 1.00 98.19 107 ILE A C 1
ATOM 848 O O . ILE A 1 107 ? -3.230 -5.446 -8.206 1.00 98.19 107 ILE A O 1
ATOM 852 N N . ARG A 1 108 ? -4.432 -3.787 -9.135 1.00 98.31 108 ARG A N 1
ATOM 853 C CA . ARG A 1 108 ? -4.162 -2.799 -8.090 1.00 98.31 108 ARG A CA 1
ATOM 854 C C . ARG A 1 108 ? -5.118 -3.022 -6.935 1.00 98.31 108 ARG A C 1
ATOM 856 O O . ARG A 1 108 ? -6.338 -2.934 -7.114 1.00 98.31 108 ARG A O 1
ATOM 863 N N . THR A 1 109 ? -4.588 -3.291 -5.752 1.00 97.94 109 THR A N 1
ATOM 864 C CA . THR A 1 109 ? -5.400 -3.546 -4.562 1.00 97.94 109 THR A CA 1
ATOM 865 C C . THR A 1 109 ? -5.096 -2.556 -3.457 1.00 97.94 109 THR A C 1
ATOM 867 O O . THR A 1 109 ? -3.997 -2.022 -3.371 1.00 97.94 109 THR A O 1
ATOM 870 N N . ASN A 1 110 ? -6.076 -2.309 -2.597 1.00 97.31 110 ASN A N 1
ATOM 871 C CA . ASN A 1 110 ? -5.895 -1.507 -1.393 1.00 97.31 110 ASN A CA 1
ATOM 872 C C . ASN A 1 110 ? -6.489 -2.256 -0.204 1.00 97.31 110 ASN A C 1
ATOM 874 O O . ASN A 1 110 ? -7.661 -2.627 -0.265 1.00 97.31 110 ASN A O 1
ATOM 878 N N . LEU A 1 111 ? -5.709 -2.472 0.855 1.00 95.38 111 LEU A N 1
ATOM 879 C CA . LEU A 1 111 ? -6.200 -3.042 2.107 1.00 95.38 111 LEU A CA 1
ATOM 880 C C . LEU A 1 111 ? -6.447 -1.906 3.102 1.00 95.38 111 LEU A C 1
ATOM 882 O O . LEU A 1 111 ? -5.541 -1.428 3.776 1.00 95.38 111 LEU A O 1
ATOM 886 N N . ASN A 1 112 ? -7.690 -1.436 3.168 1.00 95.69 112 ASN A N 1
ATOM 887 C CA . ASN A 1 112 ? -8.065 -0.393 4.110 1.00 95.69 112 ASN A CA 1
ATOM 888 C C . ASN A 1 112 ? -8.078 -0.961 5.535 1.00 95.69 112 ASN A C 1
ATOM 890 O O . ASN A 1 112 ? -8.843 -1.880 5.844 1.00 95.69 112 ASN A O 1
ATO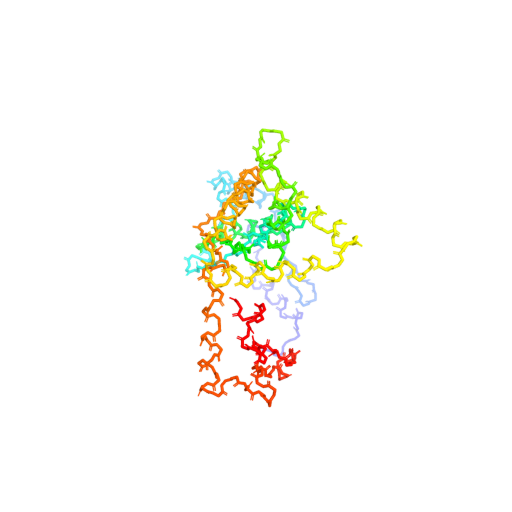M 894 N N . ASN A 1 113 ? -7.284 -0.358 6.416 1.00 94.00 113 ASN A N 1
ATOM 895 C CA . ASN A 1 113 ? -7.341 -0.631 7.842 1.00 94.00 113 ASN A CA 1
ATOM 896 C C . ASN A 1 113 ? -8.465 0.216 8.458 1.00 94.00 113 ASN A C 1
ATOM 898 O O . ASN A 1 113 ? -8.341 1.415 8.746 1.00 94.00 113 ASN A O 1
ATOM 902 N N . ASP A 1 114 ? -9.625 -0.420 8.574 1.00 95.38 114 ASP A N 1
ATOM 903 C CA . ASP A 1 114 ? -10.875 0.186 9.007 1.00 95.38 114 ASP A CA 1
ATOM 904 C C . ASP A 1 114 ? -11.283 -0.210 10.430 1.00 95.38 114 ASP A C 1
ATOM 906 O O . ASP A 1 114 ? -12.338 0.216 10.895 1.00 95.38 114 ASP A O 1
ATOM 910 N N . ARG A 1 115 ? -10.457 -0.967 11.163 1.00 91.38 115 ARG A N 1
ATOM 911 C CA . ARG A 1 115 ? -10.759 -1.454 12.520 1.00 91.38 115 ARG A CA 1
ATOM 912 C C . ARG A 1 115 ? -9.612 -1.247 13.505 1.00 91.38 115 ARG A C 1
ATOM 914 O O . ARG A 1 115 ? -8.473 -1.002 13.143 1.00 91.38 115 ARG A O 1
ATOM 921 N N . GLY A 1 116 ? -9.919 -1.414 14.789 1.00 91.38 116 GLY A N 1
ATOM 922 C CA . GLY A 1 116 ? -8.930 -1.413 15.865 1.00 91.38 116 GLY A CA 1
ATOM 923 C C . GLY A 1 116 ? -8.946 -0.155 16.727 1.00 91.38 116 GLY A C 1
ATOM 924 O O . GLY A 1 116 ? -9.770 0.752 16.563 1.00 91.38 116 GLY A O 1
ATOM 925 N N . ILE A 1 117 ? -8.026 -0.125 17.692 1.00 93.94 117 ILE A N 1
ATOM 926 C CA . ILE A 1 117 ? -8.048 0.860 18.777 1.00 93.94 117 ILE A CA 1
ATOM 927 C C . ILE A 1 117 ? -7.927 2.297 18.261 1.00 93.94 117 ILE A C 1
ATOM 929 O O . ILE A 1 117 ? -8.639 3.176 18.731 1.00 93.94 117 ILE A O 1
ATOM 933 N N . HIS A 1 118 ? -7.113 2.550 17.233 1.00 95.31 118 HIS A N 1
ATOM 934 C CA . HIS A 1 118 ? -6.927 3.900 16.696 1.00 95.31 118 HIS A CA 1
ATOM 935 C C . HIS A 1 118 ? -8.211 4.492 16.095 1.00 95.31 118 HIS A C 1
ATOM 937 O O . HIS A 1 118 ? -8.456 5.691 16.236 1.00 95.31 118 HIS A O 1
ATOM 943 N N . ILE A 1 119 ? -9.052 3.662 15.472 1.00 97.12 119 ILE A N 1
ATOM 944 C CA . ILE A 1 119 ? -10.360 4.072 14.949 1.00 97.12 119 ILE A CA 1
ATOM 945 C C . ILE A 1 119 ? -11.311 4.348 16.124 1.00 97.12 119 ILE A C 1
ATOM 947 O O . ILE A 1 119 ? -11.995 5.374 16.133 1.00 97.12 119 ILE A O 1
ATOM 951 N N . CYS A 1 120 ? -11.287 3.498 17.159 1.00 97.56 120 CYS A N 1
ATOM 952 C CA . CYS A 1 120 ? -12.079 3.685 18.381 1.00 97.56 120 CYS A CA 1
ATOM 953 C C . CYS A 1 120 ? -11.717 4.986 19.114 1.00 97.56 120 CYS A C 1
ATOM 955 O O . CYS A 1 120 ? -12.611 5.696 19.565 1.00 97.56 120 CYS A O 1
ATOM 957 N N . LYS A 1 121 ? -10.433 5.367 19.153 1.00 97.81 121 LYS A N 1
ATOM 958 C CA . LYS A 1 121 ? -9.971 6.657 19.700 1.00 97.81 121 LYS A CA 1
ATOM 959 C C . LYS A 1 121 ? -10.643 7.843 18.992 1.00 97.81 121 LYS A C 1
ATOM 961 O O . LYS A 1 121 ? -11.221 8.717 19.646 1.00 97.81 121 LYS A O 1
ATOM 966 N N . SER A 1 122 ? -10.664 7.845 17.656 1.00 97.44 122 SER A N 1
ATOM 967 C CA . SER A 1 122 ? -11.370 8.873 16.872 1.00 97.44 122 SER A CA 1
ATOM 968 C C . SER A 1 122 ? -12.885 8.851 17.107 1.00 97.44 122 SER A C 1
ATOM 970 O O . SER A 1 122 ? -13.501 9.907 17.277 1.00 97.44 122 SER A O 1
ATOM 972 N N . MET A 1 123 ? -13.492 7.661 17.150 1.00 97.88 123 MET A N 1
ATOM 973 C CA . MET A 1 123 ? -14.926 7.477 17.400 1.00 97.88 123 MET A CA 1
ATOM 974 C C . MET A 1 123 ? -15.350 7.983 18.777 1.00 97.88 123 MET A C 1
ATOM 976 O O . MET A 1 123 ? -16.330 8.723 18.885 1.00 97.88 123 MET A O 1
ATOM 980 N N . LEU A 1 124 ? -14.598 7.648 19.823 1.00 98.00 124 LEU A N 1
ATOM 981 C CA . LEU A 1 124 ? -14.857 8.092 21.185 1.00 98.00 124 LEU A CA 1
ATOM 982 C C . LEU A 1 124 ? -14.758 9.615 21.292 1.00 98.00 124 LEU A C 1
ATOM 984 O O . LEU A 1 124 ? -15.647 10.257 21.860 1.00 98.00 124 LEU A O 1
ATOM 988 N N . ALA A 1 125 ? -13.746 10.217 20.663 1.00 97.94 125 ALA A N 1
ATOM 989 C CA . ALA A 1 125 ? -13.624 11.667 20.635 1.00 97.94 125 ALA A CA 1
ATOM 990 C C . ALA A 1 125 ? -14.769 12.359 19.881 1.00 97.94 125 ALA A C 1
ATOM 992 O O . ALA A 1 125 ? -15.237 13.418 20.315 1.00 97.94 125 ALA A O 1
ATOM 993 N N . TYR A 1 126 ? -15.259 11.765 18.790 1.00 98.00 126 TYR A N 1
ATOM 994 C CA . TYR A 1 126 ? -16.452 12.251 18.100 1.00 98.00 126 TYR A CA 1
ATOM 995 C C . TYR A 1 126 ? -17.711 12.107 18.965 1.00 98.00 126 TYR A C 1
ATOM 997 O O . TYR A 1 126 ? -18.487 13.058 19.075 1.00 98.00 126 TYR A O 1
ATOM 1005 N N . LYS A 1 127 ? -17.901 10.957 19.624 1.00 97.25 127 LYS A N 1
ATOM 1006 C CA . LYS A 1 127 ? -19.058 10.694 20.493 1.00 97.25 127 LYS A CA 1
ATOM 1007 C C . LYS A 1 127 ? -19.127 11.697 21.647 1.00 97.25 127 LYS A C 1
ATOM 1009 O O . LYS A 1 127 ? -20.185 12.269 21.885 1.00 97.25 127 LYS A O 1
ATOM 1014 N N . LYS A 1 128 ? -18.000 11.972 22.315 1.00 97.00 128 LYS A N 1
ATOM 1015 C CA . LYS A 1 128 ? -17.946 12.894 23.465 1.00 97.00 128 LYS A CA 1
ATOM 1016 C C . LYS A 1 128 ? -17.935 14.370 23.080 1.00 97.00 128 LYS A C 1
ATOM 1018 O O . LYS A 1 128 ? -18.567 15.191 23.739 1.00 97.00 128 LYS A O 1
ATOM 1023 N N . TRP A 1 129 ? -17.188 14.737 22.039 1.00 96.88 129 TRP A N 1
ATOM 1024 C CA . TRP A 1 129 ? -16.880 16.144 21.757 1.00 96.88 129 TRP A CA 1
ATOM 1025 C C . TRP A 1 129 ? -17.129 16.570 20.312 1.00 96.88 129 TRP A C 1
ATOM 1027 O O . TRP A 1 129 ? -16.670 17.649 19.915 1.00 96.88 129 TRP A O 1
ATOM 1037 N N . GLY A 1 130 ? -17.812 15.740 19.526 1.00 94.88 130 GLY A N 1
ATOM 1038 C CA . GLY A 1 130 ? -18.157 16.022 18.138 1.00 94.88 130 GLY A CA 1
ATOM 1039 C C . GLY A 1 130 ? -19.364 16.930 17.974 1.00 94.88 130 GLY A C 1
ATOM 1040 O O . GLY A 1 130 ? -19.421 17.639 16.975 1.00 94.88 130 GLY A O 1
ATOM 1041 N N . LYS A 1 131 ? -20.297 16.955 18.940 1.00 93.62 131 LYS A N 1
ATOM 1042 C CA . LYS A 1 131 ? -21.489 17.832 18.943 1.00 93.62 131 LYS A CA 1
ATOM 1043 C C . LYS A 1 131 ? -22.225 17.863 17.588 1.00 93.62 131 LYS A C 1
ATOM 1045 O O . LYS A 1 131 ? -22.602 18.919 17.097 1.00 93.62 131 LYS A O 1
ATOM 1050 N N . GLY A 1 132 ? -22.351 16.705 16.932 1.00 91.12 132 GLY A N 1
ATOM 1051 C CA . GLY A 1 132 ? -23.028 16.584 15.636 1.00 91.12 132 GLY A CA 1
ATOM 1052 C C . GLY A 1 132 ? -22.279 17.164 14.427 1.00 91.12 132 GLY A C 1
ATOM 1053 O O . GLY A 1 132 ? -22.860 17.205 13.344 1.00 91.12 132 GLY A O 1
ATOM 1054 N N . LYS A 1 133 ? -21.005 17.568 14.564 1.00 94.50 133 LYS A N 1
ATOM 1055 C CA . LYS A 1 133 ? -20.172 18.077 13.459 1.00 94.50 133 LYS A CA 1
ATOM 1056 C C . LYS A 1 133 ? -20.160 17.088 12.283 1.00 94.50 133 LYS A C 1
ATOM 1058 O O . LYS A 1 133 ? -20.144 15.868 12.484 1.00 94.50 133 LYS A O 1
ATOM 1063 N N . LYS A 1 134 ? -20.183 17.619 11.058 1.00 95.19 134 LYS A N 1
ATOM 1064 C CA . LYS A 1 134 ? -20.178 16.863 9.795 1.00 95.19 134 LYS A CA 1
ATOM 1065 C C . LYS A 1 134 ? -19.109 17.424 8.847 1.00 95.19 134 LYS A C 1
ATOM 1067 O O . LYS A 1 134 ? -18.747 18.596 8.994 1.00 95.19 134 LYS A O 1
ATOM 1072 N N . PRO A 1 135 ? -18.614 16.622 7.887 1.00 94.81 135 PRO A N 1
ATOM 1073 C CA . PRO A 1 135 ? -17.794 17.131 6.794 1.00 94.81 135 PRO A CA 1
ATOM 1074 C C . PRO A 1 135 ? -18.518 18.231 6.014 1.00 94.81 135 PRO A C 1
ATOM 1076 O O . PRO A 1 135 ? -19.749 18.269 5.975 1.00 94.81 135 PRO A O 1
ATOM 1079 N N . SER A 1 136 ? -17.759 19.127 5.391 1.00 94.50 136 SER A N 1
ATOM 1080 C CA . SER A 1 136 ? -18.302 20.214 4.568 1.00 94.50 136 SER A CA 1
ATOM 1081 C C . SER A 1 136 ? -17.307 20.603 3.477 1.00 94.50 136 SER A C 1
ATOM 1083 O O . SER A 1 136 ? -16.166 20.158 3.501 1.00 94.50 136 SER A O 1
ATOM 1085 N N . LYS A 1 137 ? -17.680 21.512 2.567 1.00 89.38 137 LYS A N 1
ATOM 1086 C CA . LYS A 1 137 ? -16.745 22.032 1.548 1.00 89.38 137 LYS A CA 1
ATOM 1087 C C . LYS A 1 137 ? -15.468 22.654 2.139 1.00 89.38 137 LYS A C 1
ATOM 1089 O O . LYS A 1 137 ? -14.450 22.682 1.467 1.00 89.38 137 LYS A O 1
ATOM 1094 N N . LYS A 1 138 ? -15.519 23.155 3.381 1.00 92.56 138 LYS A N 1
ATOM 1095 C CA . LYS A 1 138 ? -14.359 23.741 4.080 1.00 92.56 138 LYS A CA 1
ATOM 1096 C C . LYS A 1 138 ? -13.555 22.719 4.887 1.00 92.56 138 LYS A C 1
ATOM 1098 O O . LYS A 1 138 ? -12.448 23.023 5.310 1.00 92.56 138 LYS A O 1
ATOM 1103 N N . ILE A 1 139 ? -14.128 21.546 5.165 1.00 93.75 139 ILE A N 1
ATOM 1104 C CA . ILE A 1 139 ? -13.512 20.514 6.002 1.00 93.75 139 ILE A CA 1
ATOM 1105 C C . ILE A 1 139 ? -13.656 19.180 5.285 1.00 93.75 139 ILE A C 1
ATOM 1107 O O . ILE A 1 139 ? -14.719 18.549 5.342 1.00 93.75 139 ILE A O 1
ATOM 1111 N N . LYS A 1 140 ? -12.562 18.762 4.648 1.00 96.81 140 LYS A N 1
ATOM 1112 C CA . LYS A 1 140 ? -12.445 17.457 4.005 1.00 96.81 140 LYS A CA 1
ATOM 1113 C C . LYS A 1 140 ? -12.776 16.339 4.997 1.00 96.81 140 LYS A C 1
ATOM 1115 O O . LYS A 1 140 ? -12.478 16.430 6.191 1.00 96.81 140 LYS A O 1
ATOM 1120 N N . SER A 1 141 ? -13.453 15.303 4.521 1.00 97.38 141 SER A N 1
ATOM 1121 C CA . SER A 1 141 ? -14.116 14.328 5.388 1.00 97.38 141 SER A CA 1
ATOM 1122 C C . SER A 1 141 ? -13.154 13.462 6.209 1.00 97.38 141 SER A C 1
ATOM 1124 O O . SER A 1 141 ? -13.412 13.239 7.389 1.00 97.38 141 SER A O 1
ATOM 1126 N N . ASP A 1 142 ? -12.020 13.048 5.649 1.00 97.62 142 ASP A N 1
ATOM 1127 C CA . ASP A 1 142 ? -10.953 12.332 6.364 1.00 97.62 142 ASP A CA 1
ATOM 1128 C C . ASP A 1 142 ? -10.163 13.243 7.313 1.00 97.62 142 ASP A C 1
ATOM 1130 O O . ASP A 1 142 ? -9.762 12.808 8.393 1.00 97.62 142 ASP A O 1
ATOM 1134 N N . HIS A 1 143 ? -10.005 14.527 6.975 1.00 97.62 143 HIS A N 1
ATOM 1135 C CA . HIS A 1 143 ? -9.431 15.518 7.891 1.00 97.62 143 HIS A CA 1
ATOM 1136 C C . HIS A 1 143 ? -10.307 15.703 9.129 1.00 97.62 143 HIS A C 1
ATOM 1138 O O . HIS A 1 143 ? -9.779 15.764 10.234 1.00 97.62 143 HIS A O 1
ATOM 1144 N N . LEU A 1 144 ? -11.639 15.706 8.981 1.00 97.69 144 LEU A N 1
ATOM 1145 C CA . LEU A 1 144 ? -12.534 15.746 10.137 1.00 97.69 144 LEU A CA 1
ATOM 1146 C C . LEU A 1 144 ? -12.311 14.543 11.065 1.00 97.69 144 LEU A C 1
ATOM 1148 O O . LEU A 1 144 ? -12.313 14.706 12.282 1.00 97.69 144 LEU A O 1
ATOM 1152 N N . VAL A 1 145 ? -12.127 13.342 10.510 1.00 97.62 145 VAL A N 1
ATOM 1153 C CA . VAL A 1 145 ? -11.829 12.141 11.308 1.00 97.62 145 VAL A CA 1
ATOM 1154 C C . VAL A 1 145 ? -10.478 12.286 12.018 1.00 97.62 145 VAL A C 1
ATOM 1156 O O . VAL A 1 145 ? -10.396 12.045 13.225 1.00 97.62 145 VAL A O 1
ATOM 1159 N N . GLY A 1 146 ? -9.452 12.761 11.307 1.00 97.31 146 GLY A N 1
ATOM 1160 C CA . GLY A 1 146 ? -8.134 13.047 11.875 1.00 97.31 146 GLY A CA 1
ATOM 1161 C C . GLY A 1 146 ? -8.154 14.096 12.989 1.00 97.31 146 GLY A C 1
ATOM 1162 O O . GLY A 1 146 ? -7.483 13.917 14.004 1.00 97.31 146 GLY A O 1
ATOM 1163 N N . ASP A 1 147 ? -8.968 15.146 12.866 1.00 97.38 147 ASP A N 1
ATOM 1164 C CA . ASP A 1 147 ? -9.144 16.158 13.914 1.00 97.38 147 ASP A CA 1
ATOM 1165 C C . ASP A 1 147 ? -9.622 15.522 15.225 1.00 97.38 147 ASP A C 1
ATOM 1167 O O . ASP A 1 147 ? -9.167 15.899 16.309 1.00 97.38 147 ASP A O 1
ATOM 1171 N N . PHE A 1 148 ? -10.531 14.543 15.147 1.00 98.06 148 PHE A N 1
ATOM 1172 C CA . PHE A 1 148 ? -11.001 13.820 16.328 1.00 98.06 148 PHE A CA 1
ATOM 1173 C C . PHE A 1 148 ? -9.949 12.871 16.890 1.00 98.06 148 PHE A C 1
ATOM 1175 O O . PHE A 1 148 ? -9.855 12.770 18.112 1.00 98.06 148 PHE A O 1
ATOM 1182 N N . TYR A 1 149 ? -9.108 12.266 16.050 1.00 97.44 149 TYR A N 1
ATOM 1183 C CA . TYR A 1 149 ? -7.947 11.511 16.523 1.00 97.44 149 TYR A CA 1
ATOM 1184 C C . TYR A 1 149 ? -6.981 12.402 17.318 1.00 97.44 149 TYR A C 1
ATOM 1186 O O . TYR A 1 149 ? -6.618 12.094 18.450 1.00 97.44 149 TYR A O 1
ATOM 1194 N N . VAL A 1 150 ? -6.629 13.573 16.776 1.00 97.12 150 VAL A N 1
ATOM 1195 C CA . VAL A 1 150 ? -5.764 14.548 17.463 1.00 97.12 150 VAL A CA 1
ATOM 1196 C C . VAL A 1 150 ? -6.420 15.053 18.750 1.00 97.12 150 VAL A C 1
ATOM 1198 O O . VAL A 1 150 ? -5.756 15.213 19.777 1.00 97.12 150 VAL A O 1
ATOM 1201 N N . LYS A 1 151 ? -7.735 15.300 18.721 1.00 97.19 151 LYS A N 1
ATOM 1202 C CA . LYS A 1 151 ? -8.502 15.707 19.903 1.00 97.19 151 LYS A CA 1
ATOM 1203 C C . LYS A 1 151 ? -8.486 14.630 20.982 1.00 97.19 151 LYS A C 1
ATOM 1205 O O . LYS A 1 151 ? -8.327 14.986 22.147 1.00 97.19 151 LYS A O 1
ATOM 1210 N N . TYR A 1 152 ? -8.607 13.356 20.604 1.00 97.81 152 TYR A N 1
ATOM 1211 C CA . TYR A 1 152 ? -8.451 12.233 21.522 1.00 97.81 152 TYR A CA 1
ATOM 1212 C C . TYR A 1 152 ? -7.079 12.274 22.195 1.00 97.81 152 TYR A C 1
ATOM 1214 O O . TYR A 1 152 ? -7.022 12.365 23.413 1.00 97.81 152 TYR A O 1
ATOM 1222 N N . SER A 1 153 ? -5.985 12.326 21.426 1.00 96.38 153 SER A N 1
ATOM 1223 C CA . SER A 1 153 ? -4.623 12.330 21.988 1.00 96.38 153 SER A CA 1
ATOM 1224 C C . SER A 1 153 ? -4.366 13.505 22.939 1.00 96.38 153 SER A C 1
ATOM 1226 O O . SER A 1 153 ? -3.634 13.375 23.914 1.00 96.38 153 SER A O 1
ATOM 1228 N N . LYS A 1 154 ? -4.979 14.672 22.696 1.00 97.12 154 LYS A N 1
ATOM 1229 C CA . LYS A 1 154 ? -4.914 15.808 23.635 1.00 97.12 154 LYS A CA 1
ATOM 1230 C C . LYS A 1 154 ? -5.681 15.539 24.932 1.00 97.12 154 LYS A C 1
ATOM 1232 O O . LYS A 1 154 ? -5.252 15.989 25.987 1.00 97.12 154 LYS A O 1
ATOM 1237 N N . LYS A 1 155 ? -6.821 14.849 24.852 1.00 97.06 155 LYS A N 1
ATOM 1238 C CA . LYS A 1 155 ? -7.640 14.489 26.015 1.00 97.06 155 LYS A CA 1
ATOM 1239 C C . LYS A 1 155 ? -7.017 13.356 26.822 1.00 97.06 155 LYS A C 1
ATOM 1241 O O . LYS A 1 155 ? -7.017 13.453 28.036 1.00 97.06 155 LYS A O 1
ATOM 1246 N N . GLU A 1 156 ? -6.415 12.376 26.162 1.00 96.88 156 GLU A N 1
ATOM 1247 C CA . GLU A 1 156 ? -5.700 11.249 26.776 1.00 96.88 156 GLU A CA 1
ATOM 1248 C C . GLU A 1 156 ? -4.522 11.731 27.628 1.00 96.88 156 GLU A C 1
ATOM 1250 O O . GLU A 1 156 ? -4.345 11.285 28.754 1.00 96.88 156 GLU A O 1
ATOM 1255 N N . LYS A 1 157 ? -3.770 12.727 27.140 1.00 95.38 157 LYS A N 1
ATOM 1256 C CA . LYS A 1 157 ? -2.701 13.368 27.922 1.00 95.38 157 LYS A CA 1
ATOM 1257 C C . LYS A 1 157 ? -3.199 14.047 29.202 1.00 95.38 157 LYS A C 1
ATOM 1259 O O . LYS A 1 157 ? -2.433 14.162 30.150 1.00 95.38 157 LYS A O 1
ATOM 1264 N N . ALA A 1 158 ? -4.438 14.539 29.209 1.00 95.31 158 ALA A N 1
ATOM 1265 C CA . ALA A 1 158 ? -5.031 15.210 30.365 1.00 95.31 158 ALA A CA 1
ATOM 1266 C C . ALA A 1 158 ? -5.756 14.233 31.304 1.00 95.31 158 ALA A C 1
ATOM 1268 O O . ALA A 1 158 ? -5.795 14.458 32.509 1.00 95.31 158 ALA A O 1
ATOM 1269 N N . ASP A 1 159 ? -6.331 13.166 30.754 1.00 94.62 159 ASP A N 1
ATOM 1270 C CA . ASP A 1 159 ? -7.024 12.114 31.486 1.00 94.62 159 ASP A CA 1
ATOM 1271 C C . ASP A 1 159 ? -6.712 10.746 30.858 1.00 94.62 159 ASP A C 1
ATOM 1273 O O . ASP A 1 159 ? -7.401 10.317 29.927 1.00 94.62 159 ASP A O 1
ATOM 1277 N N . PRO A 1 160 ? -5.693 10.032 31.369 1.00 92.81 160 PRO A N 1
ATOM 1278 C CA . PRO A 1 160 ? -5.327 8.711 30.865 1.00 92.81 160 PRO A CA 1
ATOM 1279 C C . PRO A 1 160 ? -6.434 7.657 31.011 1.00 92.81 160 PRO A C 1
ATOM 1281 O O . PRO A 1 160 ? -6.393 6.629 30.337 1.00 92.81 160 PRO A O 1
ATOM 1284 N N . LYS A 1 161 ? -7.451 7.885 31.859 1.00 93.31 161 LYS A N 1
ATOM 1285 C CA . LYS A 1 161 ? -8.533 6.911 32.081 1.00 93.31 161 LYS A CA 1
ATOM 1286 C C . LYS A 1 161 ? -9.408 6.717 30.846 1.00 93.31 161 LYS A C 1
ATOM 1288 O O . LYS A 1 161 ? -10.027 5.660 30.716 1.00 93.31 161 LYS A O 1
ATOM 1293 N N . ILE A 1 162 ? -9.425 7.679 29.918 1.00 94.56 162 ILE A N 1
ATOM 1294 C CA . ILE A 1 162 ? -10.199 7.555 28.677 1.00 94.56 162 ILE A CA 1
ATOM 1295 C C . ILE A 1 162 ? -9.687 6.426 27.774 1.00 94.56 162 ILE A C 1
ATOM 1297 O O . ILE A 1 162 ? -10.431 5.971 26.908 1.00 94.56 162 ILE A O 1
ATOM 1301 N N . GLU A 1 163 ? -8.456 5.946 27.990 1.00 94.69 163 GLU A N 1
ATOM 1302 C CA . GLU A 1 163 ? -7.921 4.796 27.261 1.00 94.69 163 GLU A CA 1
ATOM 1303 C C . GLU A 1 163 ? -8.742 3.538 27.522 1.00 94.69 163 GLU A C 1
ATOM 1305 O O . GLU A 1 163 ? -9.083 2.809 26.588 1.00 94.69 163 GLU A O 1
ATOM 1310 N N . LYS A 1 164 ? -9.179 3.344 28.771 1.00 95.69 164 LYS A N 1
ATOM 1311 C CA . LYS A 1 164 ? -10.090 2.255 29.116 1.00 95.69 164 LYS A CA 1
ATOM 1312 C C . LYS A 1 164 ? -11.402 2.361 28.338 1.00 95.69 164 LYS A C 1
ATOM 1314 O O . LYS A 1 164 ? -11.866 1.367 27.798 1.00 95.69 164 LYS A O 1
ATOM 1319 N N . GLU A 1 165 ? -11.955 3.563 28.189 1.00 97.00 165 GLU A N 1
ATOM 1320 C CA . GLU A 1 165 ? -13.188 3.759 27.417 1.00 97.00 165 GLU A CA 1
ATOM 1321 C C . GLU A 1 165 ? -13.012 3.455 25.919 1.00 97.00 165 GLU A C 1
ATOM 1323 O O . GLU A 1 165 ? -13.951 2.992 25.266 1.00 97.00 165 GLU A O 1
ATOM 1328 N N . ALA A 1 166 ? -11.828 3.714 25.350 1.00 96.75 166 ALA A N 1
ATOM 1329 C CA . ALA A 1 166 ? -11.527 3.355 23.965 1.00 96.75 166 ALA A CA 1
ATOM 1330 C C . ALA A 1 166 ? -11.424 1.831 23.788 1.00 96.75 166 ALA A C 1
ATOM 1332 O O . ALA A 1 166 ? -11.922 1.304 22.791 1.00 96.75 166 ALA A O 1
ATOM 1333 N N . HIS A 1 167 ? -10.845 1.124 24.764 1.00 94.81 167 HIS A N 1
ATOM 1334 C CA . HIS A 1 167 ? -10.841 -0.341 24.805 1.00 94.81 167 HIS A CA 1
ATOM 1335 C C . HIS A 1 167 ? -12.248 -0.922 24.992 1.00 94.81 167 HIS A C 1
ATOM 1337 O O . HIS A 1 167 ? -12.624 -1.844 24.270 1.00 94.81 167 HIS A O 1
ATOM 1343 N N . ASP A 1 168 ? -13.063 -0.341 25.873 1.00 96.19 168 ASP A N 1
ATOM 1344 C CA . ASP A 1 168 ? -14.461 -0.744 26.054 1.00 96.19 168 ASP A CA 1
ATOM 1345 C C . ASP A 1 168 ? -15.263 -0.546 24.754 1.00 96.19 168 ASP A C 1
ATOM 1347 O O . ASP A 1 168 ? -16.091 -1.378 24.384 1.00 96.19 168 ASP A O 1
ATOM 1351 N N . MET A 1 169 ? -15.002 0.541 24.015 1.00 97.38 169 MET A N 1
ATOM 1352 C CA . MET A 1 169 ? -15.598 0.772 22.696 1.00 97.38 169 MET A CA 1
ATOM 1353 C C . MET A 1 169 ? -15.140 -0.261 21.661 1.00 97.38 169 MET A C 1
ATOM 1355 O O . MET A 1 169 ? -15.959 -0.698 20.854 1.00 97.38 169 MET A O 1
ATOM 1359 N N . LEU A 1 170 ? -13.870 -0.673 21.685 1.00 94.81 170 LEU A N 1
ATOM 1360 C CA . LEU A 1 170 ? -13.379 -1.747 20.824 1.00 94.81 170 LEU A CA 1
ATOM 1361 C C . LEU A 1 170 ? -14.100 -3.068 21.129 1.00 94.81 170 LEU A C 1
ATOM 1363 O O . LEU A 1 170 ? -14.606 -3.693 20.203 1.00 94.81 170 LEU A O 1
ATOM 1367 N N . GLY A 1 171 ? -14.254 -3.438 22.403 1.00 91.88 171 GLY A N 1
ATOM 1368 C CA . GLY A 1 171 ? -15.017 -4.632 22.791 1.00 91.88 171 GLY A CA 1
ATOM 1369 C C . GLY A 1 171 ? -16.493 -4.567 22.367 1.00 91.88 171 GLY A C 1
ATOM 1370 O O . GLY A 1 171 ? -17.069 -5.555 21.905 1.00 91.88 171 GLY A O 1
ATOM 1371 N N . LYS A 1 172 ? -17.116 -3.382 22.433 1.00 96.00 172 LYS A N 1
ATOM 1372 C CA . LYS A 1 172 ? -18.469 -3.154 21.887 1.00 96.00 172 LYS A CA 1
ATOM 1373 C C . LYS A 1 172 ? -18.520 -3.333 20.372 1.00 96.00 172 LYS A C 1
ATOM 1375 O O . LYS A 1 172 ? -19.462 -3.922 19.853 1.00 96.00 172 LYS A O 1
ATOM 1380 N N . TRP A 1 173 ? -17.508 -2.852 19.656 1.00 95.12 173 TRP A N 1
ATOM 1381 C CA . TRP A 1 173 ? -17.408 -3.055 18.213 1.00 95.12 173 TRP A CA 1
ATOM 1382 C C . TRP A 1 173 ? -17.272 -4.547 17.873 1.00 95.12 173 TRP A C 1
ATOM 1384 O O . TRP A 1 173 ? -17.995 -5.038 17.010 1.00 95.12 173 TRP A O 1
ATOM 1394 N N . GLU A 1 174 ? -16.423 -5.284 18.594 1.00 89.88 174 GLU A N 1
ATOM 1395 C CA . GLU A 1 174 ? -16.191 -6.721 18.373 1.00 89.88 174 GLU A CA 1
ATOM 1396 C C . GLU A 1 174 ? -17.410 -7.590 18.707 1.00 89.88 174 GLU A C 1
ATOM 1398 O O . GLU A 1 174 ? -17.652 -8.590 18.035 1.00 89.88 174 GLU A O 1
ATOM 1403 N N . SER A 1 175 ? -18.219 -7.185 19.689 1.00 90.62 175 SER A N 1
ATOM 1404 C CA . SER A 1 175 ? -19.495 -7.837 20.024 1.00 90.62 175 SER A CA 1
ATOM 1405 C C . SER A 1 175 ? -20.666 -7.425 19.120 1.00 90.62 175 SER A C 1
ATOM 1407 O O . SER A 1 175 ? -21.774 -7.934 19.281 1.00 90.62 175 SER A O 1
ATOM 1409 N N . GLY A 1 176 ? -20.445 -6.528 18.153 1.00 93.06 176 GLY A N 1
ATOM 1410 C CA . GLY A 1 176 ? -21.473 -6.110 17.200 1.00 93.06 176 GLY A CA 1
ATOM 1411 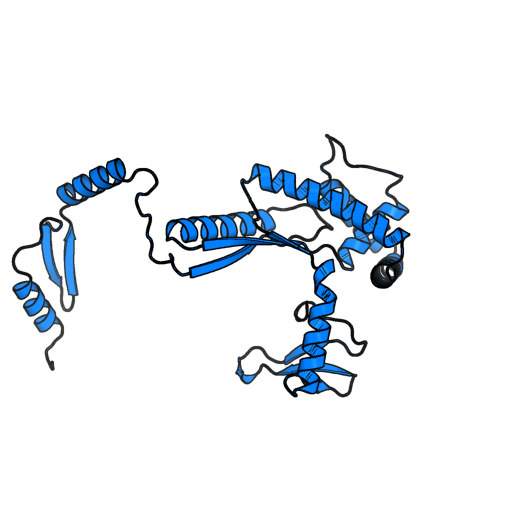C C . GLY A 1 176 ? -22.507 -5.133 17.767 1.00 93.06 176 GLY A C 1
ATOM 1412 O O . GLY A 1 176 ? -23.625 -5.064 17.249 1.00 93.06 176 GLY A O 1
ATOM 1413 N N . ASP A 1 177 ? -22.156 -4.361 18.801 1.00 97.31 177 ASP A N 1
ATOM 1414 C CA . ASP A 1 177 ? -23.026 -3.329 19.372 1.00 97.31 177 ASP A CA 1
ATOM 1415 C C . ASP A 1 177 ? -23.540 -2.364 18.289 1.00 97.31 177 ASP A C 1
ATOM 1417 O O . ASP A 1 177 ? -22.767 -1.715 17.574 1.00 97.31 177 ASP A O 1
ATOM 1421 N N . LYS A 1 178 ? -24.868 -2.246 18.176 1.00 97.88 178 LYS A N 1
ATOM 1422 C CA . LYS A 1 178 ? -25.522 -1.531 17.069 1.00 97.88 178 LYS A CA 1
ATOM 1423 C C . LYS A 1 178 ? -25.099 -0.065 16.995 1.00 97.88 178 LYS A C 1
ATOM 1425 O O . LYS A 1 178 ? -24.825 0.430 15.901 1.00 97.88 178 LYS A O 1
ATOM 1430 N N . GLU A 1 179 ? -25.027 0.633 18.129 1.00 97.31 179 GLU A N 1
ATOM 1431 C CA . GLU A 1 179 ? -24.628 2.046 18.154 1.00 97.31 179 GLU A CA 1
ATOM 1432 C C . GLU A 1 179 ? -23.173 2.230 17.723 1.00 97.31 179 GLU A C 1
ATOM 1434 O O . GLU A 1 179 ? -22.859 3.109 16.912 1.00 97.31 179 GLU A O 1
ATOM 1439 N N . THR A 1 180 ? -22.285 1.388 18.250 1.00 97.69 180 THR A N 1
ATOM 1440 C CA . THR A 1 180 ? -20.855 1.437 17.950 1.00 97.69 180 THR A CA 1
ATOM 1441 C C . THR A 1 180 ? -20.597 1.133 16.477 1.00 97.69 180 THR A C 1
ATOM 1443 O O . THR A 1 180 ? -19.867 1.878 15.821 1.00 97.69 180 THR A O 1
ATOM 1446 N N . ILE A 1 181 ? -21.261 0.121 15.914 1.00 97.81 181 ILE A N 1
ATOM 1447 C CA . ILE A 1 181 ? -21.161 -0.228 14.492 1.00 97.81 181 ILE A CA 1
ATOM 1448 C C . ILE A 1 181 ? -21.704 0.891 13.593 1.00 97.81 181 ILE A C 1
ATOM 1450 O O . ILE A 1 181 ? -21.100 1.198 12.563 1.00 97.81 181 ILE A O 1
ATOM 1454 N N . LEU A 1 182 ? -22.813 1.542 13.960 1.00 98.19 182 LEU A N 1
ATOM 1455 C CA . LEU A 1 182 ? -23.351 2.673 13.192 1.00 98.19 182 LEU A CA 1
ATOM 1456 C C . LEU A 1 182 ? -22.384 3.861 13.172 1.00 98.19 182 LEU A C 1
ATOM 1458 O O . LEU A 1 182 ? -22.150 4.456 12.115 1.00 98.19 182 LEU A O 1
ATOM 1462 N N . LEU A 1 183 ? -21.791 4.192 14.322 1.00 98.06 183 LEU A N 1
ATOM 1463 C CA . LEU A 1 183 ? -20.782 5.243 14.410 1.00 98.06 183 LEU A CA 1
ATOM 1464 C C . LEU A 1 183 ? -19.527 4.890 13.599 1.00 98.06 183 LEU A C 1
ATOM 1466 O O . LEU A 1 183 ? -19.021 5.731 12.853 1.00 98.06 183 LEU A O 1
ATOM 1470 N N . TRP A 1 184 ? -19.073 3.642 13.699 1.00 98.25 184 TRP A N 1
ATOM 1471 C CA . TRP A 1 184 ? -17.942 3.111 12.948 1.00 98.25 184 TRP A CA 1
ATOM 1472 C C . TRP A 1 184 ? -18.159 3.222 11.435 1.00 98.25 184 TRP A C 1
ATOM 1474 O O . TRP A 1 184 ? -17.332 3.825 10.751 1.00 98.25 184 TRP A O 1
ATOM 1484 N N . LYS A 1 185 ? -19.298 2.744 10.908 1.00 98.19 185 LYS A N 1
ATOM 1485 C CA . LYS A 1 185 ? -19.643 2.859 9.476 1.00 98.19 185 LYS A CA 1
ATOM 1486 C C . LYS A 1 185 ? -19.642 4.314 9.019 1.00 98.19 185 LYS A C 1
ATOM 1488 O O . LYS A 1 185 ? -19.113 4.637 7.957 1.00 98.19 185 LYS A O 1
ATOM 1493 N N . LYS A 1 186 ? -20.219 5.205 9.830 1.00 97.94 186 LYS A N 1
ATOM 1494 C CA . LYS A 1 186 ? -20.308 6.638 9.532 1.00 97.94 186 LYS A CA 1
ATOM 1495 C C . LYS A 1 186 ? -18.930 7.293 9.435 1.00 97.94 186 LYS A C 1
ATOM 1497 O O . LYS A 1 186 ? -18.677 8.018 8.476 1.00 97.94 186 LYS A O 1
ATOM 1502 N N . MET A 1 187 ? -18.051 7.055 10.405 1.00 98.00 187 MET A N 1
ATOM 1503 C CA . MET A 1 187 ? -16.724 7.677 10.417 1.00 98.00 187 MET A CA 1
ATOM 1504 C C . MET A 1 187 ? -15.781 7.062 9.383 1.00 98.00 187 MET A C 1
ATOM 1506 O O . MET A 1 187 ? -15.078 7.808 8.708 1.00 98.00 187 MET A O 1
ATOM 1510 N N . ASN A 1 188 ? -15.834 5.744 9.175 1.00 98.12 188 ASN A N 1
ATOM 1511 C CA . ASN A 1 188 ? -15.101 5.097 8.087 1.00 98.12 188 ASN A CA 1
ATOM 1512 C C . ASN A 1 188 ? -15.520 5.631 6.726 1.00 98.12 188 ASN A C 1
ATOM 1514 O O . ASN A 1 188 ? -14.666 5.962 5.911 1.00 98.12 188 ASN A O 1
ATOM 1518 N N . LYS A 1 189 ? -16.827 5.804 6.496 1.00 98.12 189 LYS A N 1
ATOM 1519 C CA . LYS A 1 189 ? -17.315 6.422 5.264 1.00 98.12 189 LYS A CA 1
ATOM 1520 C C . LYS A 1 189 ? -16.685 7.798 5.041 1.00 98.12 189 LYS A C 1
ATOM 1522 O O . LYS A 1 189 ? -16.251 8.085 3.933 1.00 98.12 189 LYS A O 1
ATOM 1527 N N . TRP A 1 190 ? -16.588 8.630 6.077 1.00 98.38 190 TRP A N 1
ATOM 1528 C CA . TRP A 1 190 ? -15.934 9.934 5.958 1.00 98.38 190 TRP A CA 1
ATOM 1529 C C . TRP A 1 190 ? -14.446 9.832 5.628 1.00 98.38 190 TRP A C 1
ATOM 1531 O O . TRP A 1 190 ? -13.979 10.580 4.770 1.00 98.38 190 TRP A O 1
ATOM 1541 N N . ALA A 1 191 ? -13.717 8.911 6.257 1.00 98.12 191 ALA A N 1
ATOM 1542 C CA . ALA A 1 191 ? -12.313 8.682 5.937 1.00 98.12 191 ALA A CA 1
ATOM 1543 C C . ALA A 1 191 ? -12.138 8.236 4.475 1.00 98.12 191 ALA A C 1
ATOM 1545 O O . ALA A 1 191 ? -11.418 8.871 3.710 1.00 98.12 191 ALA A O 1
ATOM 1546 N N . LEU A 1 192 ? -12.887 7.217 4.053 1.00 98.00 192 LEU A N 1
ATOM 1547 C CA . LEU A 1 192 ? -12.819 6.653 2.704 1.00 98.00 192 LEU A CA 1
ATOM 1548 C C . LEU A 1 192 ? -13.245 7.655 1.621 1.00 98.00 192 LEU A C 1
ATOM 1550 O O . LEU A 1 192 ? -12.588 7.754 0.588 1.00 98.00 192 LEU A O 1
ATOM 1554 N N . ASP A 1 193 ? -14.308 8.431 1.851 1.00 97.81 193 ASP A N 1
ATOM 1555 C CA . ASP A 1 193 ? -14.749 9.473 0.913 1.00 97.81 193 ASP A CA 1
ATOM 1556 C C . ASP A 1 193 ? -13.655 10.549 0.738 1.00 97.81 193 ASP A C 1
ATOM 1558 O O . ASP A 1 193 ? -13.423 11.030 -0.372 1.00 97.81 193 ASP A O 1
ATOM 1562 N N . GLY A 1 194 ? -12.915 10.861 1.807 1.00 97.75 194 GLY A N 1
ATOM 1563 C CA . GLY A 1 194 ? -11.782 11.782 1.752 1.00 97.75 194 GLY A CA 1
ATOM 1564 C C . GLY A 1 194 ? -10.584 11.174 1.021 1.00 97.75 194 GLY A C 1
ATOM 1565 O O . GLY A 1 194 ? -9.951 11.843 0.204 1.00 97.75 194 GLY A O 1
ATOM 1566 N N . PHE A 1 195 ? -10.279 9.899 1.258 1.00 98.12 195 PHE A N 1
ATOM 1567 C CA . PHE A 1 195 ? -9.204 9.200 0.550 1.00 98.12 195 PHE A CA 1
ATOM 1568 C C . PHE A 1 195 ? -9.455 9.168 -0.957 1.00 98.12 195 PHE A C 1
ATOM 1570 O O . PHE A 1 195 ? -8.547 9.469 -1.726 1.00 98.12 195 PHE A O 1
ATOM 1577 N N . LYS A 1 196 ? -10.699 8.914 -1.381 1.00 97.00 196 LYS A N 1
ATOM 1578 C CA . LYS A 1 196 ? -11.100 8.908 -2.797 1.00 97.00 196 LYS A CA 1
ATOM 1579 C C . LYS A 1 196 ? -10.847 10.238 -3.501 1.00 97.00 196 LYS A C 1
ATOM 1581 O O . LYS A 1 196 ? -10.418 10.237 -4.652 1.00 97.00 196 LYS A O 1
ATOM 1586 N N . GLU A 1 197 ? -11.073 11.364 -2.826 1.00 96.75 197 GLU A N 1
ATOM 1587 C CA . GLU A 1 197 ? -10.738 12.685 -3.370 1.00 96.75 197 GLU A CA 1
ATOM 1588 C C . GLU A 1 197 ? -9.230 12.811 -3.624 1.00 96.75 197 GLU A C 1
ATOM 1590 O O . GLU A 1 197 ? -8.805 13.217 -4.705 1.00 96.75 197 GLU A O 1
ATOM 1595 N N . THR A 1 198 ? -8.410 12.390 -2.659 1.00 97.19 198 THR A N 1
ATOM 1596 C CA . THR A 1 198 ? -6.952 12.383 -2.809 1.00 97.19 198 THR A CA 1
ATOM 1597 C C . THR A 1 198 ? -6.510 11.436 -3.926 1.00 97.19 198 THR A C 1
ATOM 1599 O O . THR A 1 198 ? -5.731 11.844 -4.782 1.00 97.19 198 THR A O 1
ATOM 1602 N N . TYR A 1 199 ? -7.030 10.209 -3.980 1.00 97.62 199 TYR A N 1
ATOM 1603 C CA . TYR A 1 199 ? -6.702 9.245 -5.035 1.00 97.62 199 TYR A CA 1
ATOM 1604 C C . TYR A 1 199 ? -7.021 9.789 -6.424 1.00 97.62 199 TYR A C 1
ATOM 1606 O O . TYR A 1 199 ? -6.177 9.715 -7.314 1.00 97.62 199 TYR A O 1
ATOM 1614 N N . LYS A 1 200 ? -8.183 10.431 -6.586 1.00 96.62 200 LYS A N 1
ATOM 1615 C CA . LYS A 1 200 ? -8.565 11.086 -7.839 1.00 96.62 200 LYS A CA 1
ATOM 1616 C C . LYS A 1 200 ? -7.557 12.162 -8.251 1.00 96.62 200 LYS A C 1
ATOM 1618 O O . LYS A 1 200 ? -7.164 12.197 -9.413 1.00 96.62 200 LYS A O 1
ATOM 1623 N N . ASN A 1 201 ? -7.113 12.998 -7.313 1.00 95.62 201 ASN A N 1
ATOM 1624 C CA . ASN A 1 201 ? -6.157 14.073 -7.596 1.00 95.62 201 ASN A CA 1
ATOM 1625 C C . ASN A 1 201 ? -4.775 13.551 -8.016 1.00 95.62 201 ASN A C 1
ATOM 1627 O O . ASN A 1 201 ? -4.098 14.198 -8.807 1.00 95.62 201 ASN A O 1
ATOM 1631 N N . PHE A 1 202 ? -4.370 12.380 -7.520 1.00 95.56 202 PHE A N 1
ATOM 1632 C CA . PHE A 1 202 ? -3.096 11.743 -7.870 1.00 95.56 202 PHE A CA 1
ATOM 1633 C C . PHE A 1 202 ? -3.209 10.707 -9.001 1.00 95.56 202 PHE A C 1
ATOM 1635 O O . PHE A 1 202 ? -2.226 10.040 -9.312 1.00 95.56 202 PHE A O 1
ATOM 1642 N N . GLY A 1 203 ? -4.385 10.553 -9.621 1.00 95.31 203 GLY A N 1
ATOM 1643 C CA . GLY A 1 203 ? -4.598 9.567 -10.685 1.00 95.31 203 GLY A CA 1
ATOM 1644 C C . GLY A 1 203 ? -4.465 8.112 -10.220 1.00 95.31 203 GLY A C 1
ATOM 1645 O O . GLY A 1 203 ? -4.157 7.237 -11.028 1.00 95.31 203 GLY A O 1
ATOM 1646 N N . ILE A 1 204 ? -4.685 7.854 -8.930 1.00 96.94 204 ILE A N 1
ATOM 1647 C CA . ILE A 1 204 ? -4.622 6.522 -8.330 1.00 96.94 204 ILE A CA 1
ATOM 1648 C C . ILE A 1 204 ? -5.956 5.811 -8.534 1.00 96.94 204 ILE A C 1
ATOM 1650 O O . ILE A 1 204 ? -7.022 6.358 -8.242 1.00 96.94 204 ILE A O 1
ATOM 1654 N N . LYS A 1 205 ? -5.885 4.569 -9.014 1.00 92.00 205 LYS A N 1
ATOM 1655 C CA . LYS A 1 205 ? -7.037 3.693 -9.218 1.00 92.00 205 LYS A CA 1
ATOM 1656 C C . LYS A 1 205 ? -6.773 2.345 -8.563 1.00 92.00 205 LYS A C 1
ATOM 1658 O O . LYS A 1 205 ? -5.699 1.781 -8.721 1.00 92.00 205 LYS A O 1
ATOM 1663 N N . HIS A 1 206 ? -7.788 1.806 -7.903 1.00 97.06 206 HIS A N 1
ATOM 1664 C CA . HIS A 1 206 ? -7.776 0.444 -7.382 1.00 97.06 206 HIS A CA 1
ATOM 1665 C C . HIS A 1 206 ? -8.787 -0.399 -8.147 1.00 97.06 206 HIS A C 1
ATOM 1667 O O . HIS A 1 206 ? -9.913 0.037 -8.383 1.00 97.06 206 HIS A O 1
ATOM 1673 N N . ASP A 1 207 ? -8.383 -1.604 -8.536 1.00 97.44 207 ASP A N 1
ATOM 1674 C CA . ASP A 1 207 ? -9.271 -2.589 -9.156 1.00 97.44 207 ASP A CA 1
ATOM 1675 C C . ASP A 1 207 ? -10.090 -3.324 -8.092 1.00 97.44 207 ASP A C 1
ATOM 1677 O O . ASP A 1 207 ? -11.209 -3.769 -8.354 1.00 97.44 207 ASP A O 1
ATOM 1681 N N . LYS A 1 208 ? -9.541 -3.443 -6.874 1.00 96.75 208 LYS A N 1
ATOM 1682 C CA . LYS A 1 208 ? -10.228 -4.053 -5.739 1.00 96.75 208 LYS A CA 1
ATOM 1683 C C . LYS A 1 208 ? -9.812 -3.437 -4.406 1.00 96.75 208 LYS A C 1
ATOM 1685 O O . LYS A 1 208 ? -8.629 -3.272 -4.124 1.00 96.75 208 LYS A O 1
ATOM 1690 N N . GLU A 1 209 ? -10.801 -3.164 -3.565 1.00 96.25 209 GLU A N 1
ATOM 1691 C CA . GLU A 1 209 ? -10.602 -2.702 -2.192 1.00 96.25 209 GLU A CA 1
ATOM 1692 C C . GLU A 1 209 ? -10.939 -3.830 -1.211 1.00 96.25 209 GLU A C 1
ATOM 1694 O O . GLU A 1 209 ? -11.987 -4.474 -1.309 1.00 96.25 209 GLU A O 1
ATOM 1699 N N . TYR A 1 210 ? -10.039 -4.064 -0.266 1.00 95.50 210 TYR A N 1
ATOM 1700 C CA . TYR A 1 210 ? -10.207 -4.959 0.867 1.00 95.50 210 TYR A CA 1
ATOM 1701 C C . TYR A 1 210 ? -10.305 -4.140 2.153 1.00 95.50 210 TYR A C 1
ATOM 1703 O O . TYR A 1 210 ? -9.887 -2.983 2.210 1.00 95.50 210 TYR A O 1
ATOM 1711 N N . PHE A 1 211 ? -10.875 -4.756 3.181 1.00 94.56 211 PHE A N 1
ATOM 1712 C CA . PHE A 1 211 ? -11.097 -4.139 4.481 1.00 94.56 211 PHE A CA 1
ATOM 1713 C C . PHE A 1 211 ? -10.718 -5.147 5.556 1.00 94.56 211 PHE A C 1
ATOM 1715 O O . PHE A 1 211 ? -11.209 -6.280 5.518 1.00 94.56 211 PHE A O 1
ATOM 1722 N N . GLU A 1 212 ? -9.865 -4.751 6.499 1.00 90.88 212 GLU A N 1
ATOM 1723 C CA . GLU A 1 212 ? -9.441 -5.622 7.604 1.00 90.88 212 GLU A CA 1
ATOM 1724 C C . GLU A 1 212 ? -10.640 -6.137 8.415 1.00 90.88 212 GLU A C 1
ATOM 1726 O O . GLU A 1 212 ? -10.670 -7.299 8.828 1.00 90.88 212 GLU A O 1
ATOM 1731 N N . SER A 1 213 ? -11.680 -5.311 8.576 1.00 91.25 213 SER A N 1
ATOM 1732 C CA . SER A 1 213 ? -12.936 -5.687 9.233 1.00 91.25 213 SER A CA 1
ATOM 1733 C C . SER A 1 213 ? -13.628 -6.915 8.620 1.00 91.25 213 SER A C 1
ATOM 1735 O O . SER A 1 213 ? -14.344 -7.616 9.332 1.00 91.25 213 SER A O 1
ATOM 1737 N N . ASN A 1 214 ? -13.379 -7.230 7.345 1.00 90.12 214 ASN A N 1
ATOM 1738 C CA . ASN A 1 214 ? -13.969 -8.384 6.657 1.00 90.12 214 ASN A CA 1
ATOM 1739 C C . ASN A 1 214 ? -13.133 -9.671 6.763 1.00 90.12 214 ASN A C 1
ATOM 1741 O O . ASN A 1 214 ? -13.615 -10.740 6.379 1.00 90.12 214 ASN A O 1
ATOM 1745 N N . ILE A 1 215 ? -11.870 -9.584 7.195 1.00 85.19 215 ILE A N 1
ATOM 1746 C CA . ILE A 1 215 ? -10.916 -10.704 7.116 1.00 85.19 215 ILE A CA 1
ATOM 1747 C C . ILE A 1 215 ? -10.269 -11.078 8.451 1.00 85.19 215 ILE A C 1
ATOM 1749 O O . ILE A 1 215 ? -9.799 -12.206 8.571 1.00 85.19 215 ILE A O 1
ATOM 1753 N N . TYR A 1 216 ? -10.307 -10.208 9.465 1.00 78.44 216 TYR A N 1
ATOM 1754 C CA . TYR A 1 216 ? -9.569 -10.402 10.722 1.00 78.44 216 TYR A CA 1
ATOM 1755 C C . TYR A 1 216 ? -9.879 -11.712 11.472 1.00 78.44 216 TYR A C 1
ATOM 1757 O O . TYR A 1 216 ? -9.055 -12.185 12.251 1.00 78.44 216 TYR A O 1
ATOM 1765 N N . THR A 1 217 ? -11.055 -12.314 11.268 1.00 82.06 217 THR A N 1
ATOM 1766 C CA . THR A 1 217 ? -11.417 -13.598 11.891 1.00 82.06 217 THR A CA 1
ATOM 1767 C C . THR A 1 217 ? -10.797 -14.800 11.180 1.00 82.06 217 THR A C 1
ATOM 1769 O O . THR A 1 217 ? -10.483 -15.797 11.829 1.00 82.06 217 THR A O 1
ATOM 1772 N N . LYS A 1 218 ? -10.559 -14.701 9.866 1.00 86.31 218 LYS A N 1
ATOM 1773 C CA . LYS A 1 218 ? -10.060 -15.808 9.033 1.00 86.31 218 LYS A CA 1
ATOM 1774 C C . LYS A 1 218 ? -8.650 -16.225 9.425 1.00 86.31 218 LYS A C 1
ATOM 1776 O O . LYS A 1 218 ? -8.348 -17.414 9.465 1.00 86.31 218 LYS A O 1
ATOM 1781 N N . GLY A 1 219 ? -7.814 -15.248 9.759 1.00 86.38 219 GLY A N 1
ATOM 1782 C CA . GLY A 1 219 ? -6.459 -15.470 10.244 1.00 86.38 219 GLY A CA 1
ATOM 1783 C C . GLY A 1 219 ? -6.409 -16.415 11.438 1.00 86.38 219 GLY A C 1
ATOM 1784 O O . GLY A 1 219 ? -5.719 -17.431 11.421 1.00 86.38 219 GLY A O 1
ATOM 1785 N N . ARG A 1 220 ? -7.239 -16.142 12.451 1.00 87.06 220 ARG A N 1
ATOM 1786 C CA . ARG A 1 220 ? -7.338 -16.978 13.653 1.00 87.06 220 ARG A CA 1
ATOM 1787 C C . ARG A 1 220 ? -7.723 -18.421 13.326 1.00 87.06 220 ARG A C 1
ATOM 1789 O O . ARG A 1 220 ? -7.134 -19.339 13.886 1.00 87.06 220 ARG A O 1
ATOM 1796 N N . GLU A 1 221 ? -8.674 -18.634 12.421 1.00 89.56 221 GLU A N 1
ATOM 1797 C CA . GLU A 1 221 ? -9.075 -19.985 12.003 1.00 89.56 221 GLU A CA 1
ATOM 1798 C C . GLU A 1 221 ? -7.930 -20.751 11.329 1.00 89.56 221 GLU A C 1
ATOM 1800 O O . GLU A 1 221 ? -7.775 -21.950 11.558 1.00 89.56 221 GLU A O 1
ATOM 1805 N N . ILE A 1 222 ? -7.109 -20.067 10.526 1.00 92.00 222 ILE A N 1
ATOM 1806 C CA . ILE A 1 222 ? -5.921 -20.659 9.895 1.00 92.00 222 ILE A CA 1
ATOM 1807 C C . ILE A 1 222 ? -4.908 -21.074 10.961 1.00 92.00 222 ILE A C 1
ATOM 1809 O O . ILE A 1 222 ? -4.391 -22.190 10.900 1.00 92.00 222 ILE A O 1
ATOM 1813 N N . ILE A 1 223 ? -4.659 -20.214 11.953 1.00 92.25 223 ILE A N 1
ATOM 1814 C CA . ILE A 1 223 ? -3.722 -20.525 13.036 1.00 92.25 223 ILE A CA 1
ATOM 1815 C C . ILE A 1 223 ? -4.200 -21.723 13.853 1.00 92.25 223 ILE A C 1
ATOM 1817 O O . ILE A 1 223 ? -3.430 -22.651 14.074 1.00 92.25 223 ILE A O 1
ATOM 1821 N N . LEU A 1 224 ? -5.474 -21.767 14.244 1.00 91.50 224 LEU A N 1
ATOM 1822 C CA . LEU A 1 224 ? -6.006 -22.896 15.013 1.00 91.50 224 LEU A CA 1
ATOM 1823 C C . LEU A 1 224 ? -5.901 -24.220 14.238 1.00 91.50 224 LEU A C 1
ATOM 1825 O O . LEU A 1 224 ? -5.417 -25.208 14.783 1.00 91.50 224 LEU A O 1
ATOM 1829 N N . LYS A 1 225 ? -6.221 -24.218 12.937 1.00 94.38 225 LYS A N 1
ATOM 1830 C CA . LYS A 1 225 ? -6.016 -25.389 12.065 1.00 94.38 225 LYS A CA 1
ATOM 1831 C C . LYS A 1 225 ? -4.542 -25.769 11.914 1.00 94.38 225 LYS A C 1
ATOM 1833 O O . LYS A 1 225 ? -4.223 -26.938 11.728 1.00 94.38 225 LYS A O 1
ATOM 1838 N N . GLY A 1 226 ? -3.634 -24.795 11.938 1.00 94.81 226 GLY A N 1
ATOM 1839 C CA . GLY A 1 226 ? -2.196 -25.048 11.892 1.00 94.81 226 GLY A CA 1
ATOM 1840 C C . GLY A 1 226 ? -1.664 -25.672 13.182 1.00 94.81 226 GLY A C 1
ATOM 1841 O O . GLY A 1 226 ? -0.792 -26.532 13.106 1.00 94.81 226 GLY A O 1
ATOM 1842 N N . VAL A 1 227 ? -2.232 -25.320 14.341 1.00 94.12 227 VAL A N 1
ATOM 1843 C CA . VAL A 1 227 ? -1.939 -25.989 15.622 1.00 94.12 227 VAL A CA 1
ATOM 1844 C C . VAL A 1 227 ? -2.393 -27.449 15.580 1.00 94.12 227 VAL A C 1
ATOM 1846 O O . VAL A 1 227 ? -1.609 -28.335 15.895 1.00 94.12 227 VAL A O 1
ATOM 1849 N N . GLU A 1 228 ? -3.616 -27.722 15.111 1.00 94.81 228 GLU A N 1
ATOM 1850 C CA . GLU A 1 228 ? -4.130 -29.098 14.951 1.00 94.81 228 GLU A CA 1
ATOM 1851 C C . GLU A 1 228 ? -3.249 -29.959 14.032 1.00 94.81 228 GLU A C 1
ATOM 1853 O O . GLU A 1 228 ? -3.130 -31.167 14.222 1.00 94.81 228 GLU A O 1
ATOM 1858 N N . LYS A 1 229 ? -2.606 -29.334 13.040 1.00 96.00 229 LYS A N 1
ATOM 1859 C CA . LYS A 1 229 ? -1.690 -29.985 12.093 1.00 96.00 229 LYS A CA 1
ATOM 1860 C C . LYS A 1 229 ? -0.234 -30.046 12.568 1.00 96.00 229 LYS A C 1
ATOM 1862 O O . LYS A 1 229 ? 0.611 -30.512 11.809 1.00 96.00 229 LYS A O 1
ATOM 1867 N N . GLY A 1 230 ? 0.080 -29.546 13.764 1.00 93.75 230 GLY A N 1
ATOM 1868 C CA . GLY A 1 230 ? 1.447 -29.497 14.294 1.00 93.75 230 GLY A CA 1
ATOM 1869 C C . GLY A 1 230 ? 2.382 -28.517 13.572 1.00 93.75 230 GLY A C 1
ATOM 1870 O O . GLY A 1 230 ? 3.596 -28.637 13.692 1.00 93.75 230 GLY A O 1
ATOM 1871 N N . ILE A 1 231 ? 1.839 -27.562 12.807 1.00 93.62 231 ILE A N 1
ATOM 1872 C CA . ILE A 1 231 ? 2.610 -26.516 12.108 1.00 93.62 231 ILE A CA 1
ATOM 1873 C C . ILE A 1 231 ? 2.959 -25.374 13.070 1.00 93.62 231 ILE A C 1
ATOM 1875 O O . ILE A 1 231 ? 4.039 -24.794 12.984 1.00 93.62 231 ILE A O 1
ATOM 1879 N N . PHE A 1 232 ? 2.035 -25.040 13.973 1.00 95.50 232 PHE A N 1
ATOM 1880 C CA . PHE A 1 232 ? 2.216 -24.003 14.987 1.00 95.50 232 PHE A CA 1
ATOM 1881 C C . PHE A 1 232 ? 2.224 -24.617 16.381 1.00 95.50 232 PHE A C 1
ATOM 1883 O O . PHE A 1 232 ? 1.507 -25.580 16.654 1.00 95.50 232 PHE A O 1
ATOM 1890 N N . GLU A 1 233 ? 3.003 -24.023 17.275 1.00 94.50 233 GLU A N 1
ATOM 1891 C CA . GLU A 1 233 ? 3.171 -24.494 18.643 1.00 94.50 233 GLU A CA 1
ATOM 1892 C C . GLU A 1 233 ? 2.291 -23.672 19.583 1.00 94.50 233 GLU A C 1
ATOM 1894 O O . GLU A 1 233 ? 2.382 -22.442 19.618 1.00 94.50 233 GLU A O 1
ATOM 1899 N N . LYS A 1 234 ? 1.446 -24.347 20.365 1.00 94.50 234 LYS A N 1
ATOM 1900 C CA . LYS A 1 234 ? 0.772 -23.732 21.508 1.00 94.50 234 LYS A CA 1
ATOM 1901 C C . LYS A 1 234 ? 1.649 -23.918 22.744 1.00 94.50 234 LYS A C 1
ATOM 1903 O O . LYS A 1 234 ? 1.924 -25.054 23.116 1.00 94.50 234 LYS A O 1
ATOM 1908 N N . ILE A 1 235 ? 2.072 -22.818 23.359 1.00 93.44 235 ILE A N 1
ATOM 1909 C CA . ILE A 1 235 ? 2.946 -22.838 24.541 1.00 93.44 235 ILE A CA 1
ATOM 1910 C C . ILE A 1 235 ? 2.134 -22.869 25.844 1.00 93.44 235 ILE A C 1
ATOM 1912 O O . ILE A 1 235 ? 0.909 -22.720 25.827 1.00 93.44 235 ILE A O 1
ATOM 1916 N N . GLU A 1 236 ? 2.818 -23.056 26.977 1.00 91.75 236 GLU A N 1
ATOM 1917 C CA . GLU A 1 236 ? 2.205 -23.250 28.302 1.00 91.75 236 GLU A CA 1
ATOM 1918 C C . GLU A 1 236 ? 1.234 -22.134 28.715 1.00 91.75 236 GLU A C 1
ATOM 1920 O O . GLU A 1 236 ? 0.184 -22.420 29.286 1.00 91.75 236 GLU A O 1
ATOM 1925 N N . ASP A 1 237 ? 1.533 -20.874 28.382 1.00 92.31 237 ASP A N 1
ATOM 1926 C CA . ASP A 1 237 ? 0.671 -19.730 28.716 1.00 92.31 237 ASP A CA 1
ATOM 1927 C C . ASP A 1 237 ? -0.615 -19.649 27.865 1.00 92.31 237 ASP A C 1
ATOM 1929 O O . ASP A 1 237 ? -1.468 -18.795 28.098 1.00 92.31 237 ASP A O 1
ATOM 1933 N N . GLY A 1 238 ? -0.775 -20.544 26.883 1.00 90.44 238 GLY A N 1
ATOM 1934 C CA . GLY A 1 238 ? -1.913 -20.602 25.971 1.00 90.44 238 GLY A CA 1
ATOM 1935 C C . GLY A 1 238 ? -1.723 -19.850 24.652 1.00 90.44 238 GLY A C 1
ATOM 1936 O O . GLY A 1 238 ? -2.555 -20.010 23.754 1.00 90.44 238 GLY A O 1
ATOM 1937 N N . SER A 1 239 ? -0.647 -19.076 24.502 1.00 94.12 239 SER A N 1
ATOM 1938 C CA . SER A 1 239 ? -0.290 -18.383 23.263 1.00 94.12 239 SER A CA 1
ATOM 1939 C C . SER A 1 239 ? 0.110 -19.370 22.163 1.00 94.12 239 SER A C 1
ATOM 1941 O O . SER A 1 239 ? 0.526 -20.498 22.427 1.00 94.12 239 SER A O 1
ATOM 1943 N N . VAL A 1 240 ? 0.008 -18.937 20.905 1.00 95.38 240 VAL A N 1
ATOM 1944 C CA . VAL A 1 240 ? 0.432 -19.730 19.740 1.00 95.38 240 VAL A CA 1
ATOM 1945 C C . VAL A 1 240 ? 1.582 -19.030 19.036 1.00 95.38 240 VAL A C 1
ATOM 1947 O O . VAL A 1 240 ? 1.469 -17.842 18.723 1.00 95.38 240 VAL A O 1
ATOM 1950 N N . LYS A 1 241 ? 2.660 -19.763 18.751 1.00 95.38 241 LYS A N 1
ATOM 1951 C CA . LYS A 1 241 ? 3.862 -19.259 18.083 1.00 95.38 241 LYS A CA 1
ATOM 1952 C C . LYS A 1 241 ? 4.324 -20.149 16.925 1.00 95.38 241 LYS A C 1
ATOM 1954 O O . LYS A 1 241 ? 3.890 -21.288 16.768 1.00 95.38 241 LYS A O 1
ATOM 1959 N N . LEU A 1 242 ? 5.228 -19.601 16.123 1.00 94.69 242 LEU A N 1
ATOM 1960 C CA . LEU A 1 242 ? 5.980 -20.276 15.071 1.00 94.69 242 LEU A CA 1
ATOM 1961 C C . LEU A 1 242 ? 7.471 -19.978 15.269 1.00 94.69 242 LEU A C 1
ATOM 1963 O O . LEU A 1 242 ? 7.853 -18.808 15.361 1.00 94.69 242 LEU A O 1
ATOM 1967 N N . ASP A 1 243 ? 8.302 -21.018 15.335 1.00 92.56 243 ASP A N 1
ATOM 1968 C CA . ASP A 1 243 ? 9.760 -20.867 15.371 1.00 92.56 243 ASP A CA 1
ATOM 1969 C C . ASP A 1 243 ? 10.308 -20.787 13.939 1.00 92.56 243 ASP A C 1
ATOM 1971 O O . ASP A 1 243 ? 10.223 -21.751 13.181 1.00 92.56 243 ASP A O 1
ATOM 1975 N N . LEU A 1 244 ? 10.856 -19.623 13.579 1.00 94.19 244 LEU A N 1
ATOM 1976 C CA . LEU A 1 244 ? 11.518 -19.357 12.301 1.00 94.19 244 LEU A CA 1
ATOM 1977 C C . LEU A 1 244 ? 13.019 -19.059 12.484 1.00 94.19 244 LEU A C 1
ATOM 1979 O O . LEU A 1 244 ? 13.613 -18.262 11.748 1.00 94.19 244 LEU A O 1
ATOM 1983 N N . LYS A 1 245 ? 13.662 -19.616 13.521 1.00 94.44 245 LYS A N 1
ATOM 1984 C CA . LYS A 1 245 ? 15.106 -19.430 13.761 1.00 94.44 245 LYS A CA 1
ATOM 1985 C C . LYS A 1 245 ? 15.963 -19.978 12.625 1.00 94.44 245 LYS A C 1
ATOM 1987 O O . LYS A 1 245 ? 16.986 -19.371 12.316 1.00 94.44 245 LYS A O 1
ATOM 1992 N N . LYS A 1 246 ? 15.559 -21.084 11.990 1.00 94.31 246 LYS A N 1
ATOM 1993 C CA . LYS A 1 246 ? 16.297 -21.682 10.860 1.00 94.31 246 LYS A CA 1
ATOM 1994 C C . LYS A 1 246 ? 16.353 -20.740 9.653 1.00 94.31 246 LYS A C 1
ATOM 1996 O O . LYS A 1 246 ? 17.319 -20.755 8.903 1.00 94.31 246 LYS A O 1
ATOM 2001 N N . GLU A 1 247 ? 15.348 -19.885 9.522 1.00 94.12 247 GLU A N 1
ATOM 2002 C CA . GLU A 1 247 ? 15.177 -18.874 8.483 1.00 94.12 247 GLU A CA 1
ATOM 2003 C C . GLU A 1 247 ? 15.726 -17.500 8.914 1.00 94.12 247 GLU A C 1
ATOM 2005 O O . GLU A 1 247 ? 15.619 -16.527 8.171 1.00 94.12 247 GLU A O 1
ATOM 2010 N N . GLY A 1 248 ? 16.296 -17.390 10.122 1.00 95.19 248 GLY A N 1
ATOM 2011 C CA . GLY A 1 248 ? 16.852 -16.147 10.662 1.00 95.19 248 GLY A CA 1
ATOM 2012 C C . GLY A 1 248 ? 15.810 -15.121 11.128 1.00 95.19 248 GLY A C 1
ATOM 2013 O O . GLY A 1 248 ? 16.158 -13.968 11.371 1.00 95.19 248 GLY A O 1
ATOM 2014 N N . LEU A 1 249 ? 14.537 -15.509 11.269 1.00 93.06 249 LEU A N 1
ATOM 2015 C CA . LEU A 1 249 ? 13.437 -14.600 11.634 1.00 93.06 249 LEU A CA 1
ATOM 2016 C C . LEU A 1 249 ? 13.034 -14.681 13.116 1.00 93.06 249 LEU A C 1
ATOM 2018 O O . LEU A 1 249 ? 12.248 -13.845 13.579 1.00 93.06 249 LEU A O 1
ATOM 2022 N N . GLY A 1 250 ? 13.592 -15.643 13.856 1.00 93.50 250 GLY A N 1
ATOM 2023 C CA . GLY A 1 250 ? 13.323 -15.862 15.278 1.00 93.50 250 GLY A CA 1
ATOM 2024 C C . GLY A 1 250 ? 11.922 -16.421 15.540 1.00 93.50 250 GLY A C 1
ATOM 2025 O O . GLY A 1 250 ? 11.266 -16.938 14.641 1.00 93.50 250 GLY A O 1
ATOM 2026 N N . GLU A 1 251 ? 11.443 -16.307 16.777 1.00 93.19 251 GLU A N 1
ATOM 2027 C CA . GLU A 1 251 ? 10.095 -16.759 17.141 1.00 93.19 251 GLU A CA 1
ATOM 2028 C C . GLU A 1 251 ? 9.050 -15.681 16.827 1.00 93.19 251 GLU A C 1
ATOM 2030 O O . GLU A 1 251 ? 9.245 -14.493 17.111 1.00 93.19 251 GLU A O 1
ATOM 2035 N N . LYS A 1 252 ? 7.920 -16.092 16.246 1.00 94.25 252 LYS A N 1
ATOM 2036 C CA . LYS A 1 252 ? 6.784 -15.217 15.939 1.00 94.25 252 LYS A CA 1
ATOM 2037 C C . LYS A 1 252 ? 5.550 -15.678 16.689 1.00 94.25 252 LYS A C 1
ATOM 2039 O O . LYS A 1 252 ? 5.091 -16.798 16.501 1.00 94.25 252 LYS A O 1
ATOM 2044 N N . TYR A 1 253 ? 4.981 -14.788 17.492 1.00 93.88 253 TYR A N 1
ATOM 2045 C CA . TYR A 1 253 ? 3.687 -15.011 18.126 1.00 93.88 253 TYR A CA 1
ATOM 2046 C C . TYR A 1 253 ? 2.564 -14.709 17.134 1.00 93.88 253 TYR A C 1
ATOM 2048 O O . TYR A 1 253 ? 2.590 -13.686 16.450 1.00 93.88 253 TYR A O 1
ATOM 2056 N N . LEU A 1 254 ? 1.579 -15.600 17.076 1.00 93.25 254 LEU A N 1
ATOM 2057 C CA . LEU A 1 254 ? 0.438 -15.552 16.161 1.00 93.25 254 LEU A CA 1
ATOM 2058 C C . LEU A 1 254 ? -0.858 -15.264 16.936 1.00 93.25 254 LEU A C 1
ATOM 2060 O O . LEU A 1 254 ? -1.648 -14.394 16.555 1.00 93.25 254 LEU A O 1
ATOM 2064 N N . LEU A 1 255 ? -1.060 -15.933 18.072 1.00 92.12 255 LEU A N 1
ATOM 2065 C CA . LEU A 1 255 ? -2.178 -15.682 18.986 1.00 92.12 255 LEU A CA 1
ATOM 2066 C C . LEU A 1 255 ? -1.650 -15.428 20.394 1.00 92.12 255 LEU A C 1
ATOM 2068 O O . LEU A 1 255 ? -0.689 -16.070 20.818 1.00 92.12 255 LEU A O 1
ATOM 2072 N N . ARG A 1 256 ? -2.294 -14.509 21.115 1.00 89.12 256 ARG A N 1
ATOM 2073 C CA . ARG A 1 256 ? -2.053 -14.302 22.549 1.00 89.12 256 ARG A CA 1
ATOM 2074 C C . ARG A 1 256 ? -2.743 -15.389 23.379 1.00 89.12 256 ARG A C 1
ATOM 2076 O O . ARG A 1 256 ? -3.656 -16.052 22.886 1.00 89.12 256 ARG A O 1
ATOM 2083 N N . ALA A 1 257 ? -2.358 -15.498 24.648 1.00 89.38 257 ALA A N 1
ATOM 2084 C CA . ALA A 1 257 ? -2.973 -16.379 25.644 1.00 89.38 257 ALA A CA 1
ATOM 2085 C C . ALA A 1 257 ? -4.507 -16.246 25.736 1.00 89.38 257 ALA A C 1
ATOM 2087 O O . ALA A 1 257 ? -5.216 -17.241 25.861 1.00 89.38 257 ALA A O 1
ATOM 2088 N N . ASP A 1 258 ? -5.033 -15.024 25.603 1.00 81.69 258 ASP A N 1
ATOM 2089 C CA . ASP A 1 258 ? -6.476 -14.733 25.597 1.00 81.69 258 ASP A CA 1
ATOM 2090 C C . ASP A 1 258 ? -7.188 -15.103 24.276 1.00 81.69 258 ASP A C 1
ATOM 2092 O O . ASP A 1 258 ? -8.389 -14.884 24.119 1.00 81.69 258 ASP A O 1
ATOM 2096 N N . GLY A 1 259 ? -6.460 -15.666 23.307 1.00 80.12 259 GLY A N 1
ATOM 2097 C CA . GLY A 1 259 ? -6.968 -16.076 22.001 1.00 80.12 259 GLY A CA 1
ATOM 2098 C C . GLY A 1 259 ? -7.130 -14.939 20.989 1.00 80.12 259 GLY A C 1
ATOM 2099 O O . GLY A 1 259 ? -7.613 -15.195 19.879 1.00 80.12 259 GLY A O 1
ATOM 2100 N N . THR A 1 260 ? -6.735 -13.707 21.332 1.00 80.31 260 THR A N 1
ATOM 2101 C CA . THR A 1 260 ? -6.787 -12.560 20.4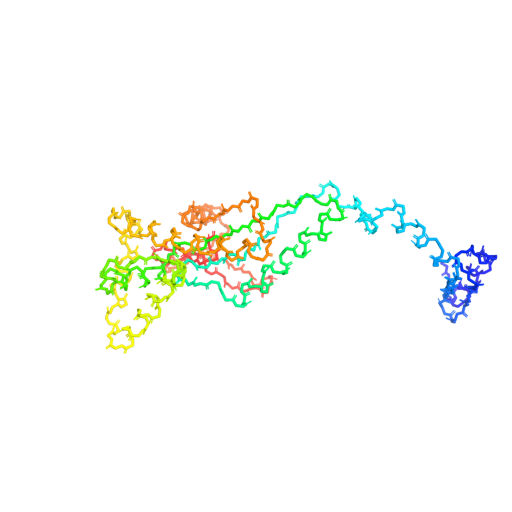16 1.00 80.31 260 THR A CA 1
ATOM 2102 C C . THR A 1 260 ? -5.675 -12.619 19.365 1.00 80.31 260 THR A C 1
ATOM 2104 O O . THR A 1 260 ? -4.544 -13.039 19.626 1.00 80.31 260 THR A O 1
ATOM 2107 N N . SER A 1 261 ? -5.995 -12.173 18.147 1.00 83.31 261 SER A N 1
ATOM 2108 C CA . SER A 1 261 ? -5.053 -12.132 17.024 1.00 83.31 261 SER A CA 1
ATOM 2109 C C . SER A 1 261 ? -4.041 -10.989 17.152 1.00 83.31 261 SER A C 1
ATOM 2111 O O . SER A 1 261 ? -4.389 -9.873 17.557 1.00 83.31 261 SER A O 1
ATOM 2113 N N . LEU A 1 262 ? -2.806 -11.249 16.726 1.00 83.38 262 LEU A N 1
ATOM 2114 C CA . LEU A 1 262 ? -1.796 -10.228 16.435 1.00 83.38 262 LEU A CA 1
ATOM 2115 C C . LEU A 1 262 ? -1.909 -9.747 14.980 1.00 83.38 262 LEU A C 1
ATOM 2117 O O . LEU A 1 262 ? -2.594 -10.369 14.174 1.00 83.38 262 LEU A O 1
ATOM 2121 N N . TYR A 1 263 ? -1.220 -8.656 14.635 1.00 78.81 263 TYR A N 1
ATOM 2122 C CA . TYR A 1 263 ? -1.247 -8.106 13.272 1.00 78.81 263 TYR A CA 1
ATOM 2123 C C . TYR A 1 263 ? -0.733 -9.101 12.221 1.00 78.81 263 TYR A C 1
ATOM 2125 O O . TYR A 1 263 ? -1.324 -9.217 11.164 1.00 78.81 263 TYR A O 1
ATOM 2133 N N . ILE A 1 264 ? 0.303 -9.887 12.541 1.00 86.25 264 ILE A N 1
ATOM 2134 C CA . ILE A 1 264 ? 0.840 -10.934 11.646 1.00 86.25 264 ILE A CA 1
ATOM 2135 C C . ILE A 1 264 ? -0.178 -12.036 11.307 1.00 86.25 264 ILE A C 1
ATOM 2137 O O . ILE A 1 264 ? -0.004 -12.765 10.338 1.00 86.25 264 ILE A O 1
ATOM 2141 N N . THR A 1 265 ? -1.215 -12.178 12.131 1.00 86.00 265 THR A N 1
ATOM 2142 C CA . THR A 1 265 ? -2.267 -13.178 11.945 1.00 86.00 265 THR A CA 1
ATOM 2143 C C . THR A 1 265 ? -3.378 -12.669 11.038 1.00 86.00 265 THR A C 1
ATOM 2145 O O . THR A 1 265 ? -4.125 -13.487 10.512 1.00 86.00 265 THR A O 1
ATOM 2148 N N . GLN A 1 266 ? -3.522 -11.352 10.888 1.00 75.69 266 GLN A N 1
ATOM 2149 C CA . GLN A 1 266 ? -4.552 -10.718 10.061 1.00 75.69 266 GLN A CA 1
ATOM 2150 C C . GLN A 1 266 ? -4.162 -10.762 8.585 1.00 75.69 266 GLN A C 1
ATOM 2152 O O . GLN A 1 266 ? -5.091 -10.986 7.775 1.00 75.69 266 GLN A O 1
#